Protein AF-X1VDX8-F1 (afdb_monomer)

Mean predicted aligned error: 13.33 Å

Structure (mmCIF, N/CA/C/O backbone):
data_AF-X1VDX8-F1
#
_entry.id   AF-X1VDX8-F1
#
loop_
_atom_site.group_PDB
_atom_site.id
_atom_site.type_symbol
_atom_site.label_atom_id
_atom_site.label_alt_id
_atom_site.label_comp_id
_atom_site.label_asym_id
_atom_site.label_entity_id
_atom_site.label_seq_id
_atom_site.pdbx_PDB_ins_code
_atom_site.Cartn_x
_atom_site.Cartn_y
_atom_site.Cartn_z
_atom_site.occupancy
_atom_site.B_iso_or_equiv
_atom_site.auth_seq_id
_atom_site.auth_comp_id
_atom_site.auth_asym_id
_atom_site.auth_atom_id
_atom_site.pdbx_PDB_model_num
ATOM 1 N N . ASP A 1 1 ? -21.804 41.338 -2.917 1.00 71.56 1 ASP A N 1
ATOM 2 C CA . ASP A 1 1 ? -20.500 40.755 -2.528 1.00 71.56 1 ASP A CA 1
ATOM 3 C C . ASP A 1 1 ? -20.526 39.270 -2.192 1.00 71.56 1 ASP A C 1
ATOM 5 O O . ASP A 1 1 ? -19.764 38.542 -2.812 1.00 71.56 1 ASP A O 1
ATOM 9 N N . ALA A 1 2 ? -21.419 38.768 -1.329 1.00 80.25 2 ALA A N 1
ATOM 10 C CA . ALA A 1 2 ? -21.446 37.338 -0.962 1.00 80.25 2 ALA A CA 1
ATOM 11 C C . ALA A 1 2 ? -21.556 36.356 -2.154 1.00 80.25 2 ALA A C 1
ATOM 13 O O . ALA A 1 2 ? -20.896 35.322 -2.164 1.00 80.25 2 ALA A O 1
ATOM 14 N N . VAL A 1 3 ? -22.335 36.695 -3.189 1.00 84.38 3 VAL A N 1
ATOM 15 C CA . VAL A 1 3 ? -22.475 35.863 -4.403 1.00 84.38 3 VAL A CA 1
ATOM 16 C C . VAL A 1 3 ? -21.176 35.812 -5.215 1.00 84.38 3 VAL A C 1
ATOM 18 O O . VAL A 1 3 ? -20.787 34.750 -5.686 1.00 84.38 3 VAL A O 1
ATOM 21 N N . ALA A 1 4 ? -20.473 36.941 -5.344 1.00 84.94 4 ALA A N 1
ATOM 22 C CA . ALA A 1 4 ? -19.205 37.001 -6.068 1.00 84.94 4 ALA A CA 1
ATOM 23 C C . ALA A 1 4 ? -18.102 36.221 -5.336 1.00 84.94 4 ALA A C 1
ATOM 25 O O . ALA A 1 4 ? -17.341 35.499 -5.974 1.00 84.94 4 ALA A O 1
ATOM 26 N N . VAL A 1 5 ? -18.065 36.306 -4.000 1.00 85.06 5 VAL A N 1
ATOM 27 C CA . VAL A 1 5 ? -17.141 35.524 -3.165 1.00 85.06 5 VAL A CA 1
ATOM 28 C C . VAL A 1 5 ? -17.440 34.031 -3.275 1.00 85.06 5 VAL A C 1
ATOM 30 O O . VAL A 1 5 ? -16.523 33.259 -3.523 1.00 85.06 5 VAL A O 1
ATOM 33 N N . ASN A 1 6 ? -18.708 33.620 -3.177 1.00 88.19 6 ASN A N 1
ATOM 34 C CA . ASN A 1 6 ? -19.084 32.212 -3.321 1.00 88.19 6 ASN A CA 1
ATOM 35 C C . ASN A 1 6 ? -18.695 31.655 -4.701 1.00 88.19 6 ASN A C 1
ATOM 37 O O . ASN A 1 6 ? -18.071 30.601 -4.800 1.00 88.19 6 ASN A O 1
ATOM 41 N N . ASN A 1 7 ? -18.977 32.405 -5.770 1.00 87.56 7 ASN A N 1
ATOM 42 C CA . ASN A 1 7 ? -18.606 32.008 -7.127 1.00 87.56 7 ASN A CA 1
ATOM 43 C C . ASN A 1 7 ? -17.084 31.910 -7.302 1.00 87.56 7 ASN A C 1
ATOM 45 O O . ASN A 1 7 ? -16.607 30.984 -7.953 1.00 87.56 7 ASN A O 1
ATOM 49 N N . ALA A 1 8 ? -16.317 32.824 -6.701 1.00 84.88 8 ALA A N 1
ATOM 50 C CA . ALA A 1 8 ? -14.859 32.764 -6.713 1.00 84.88 8 ALA A CA 1
ATOM 51 C C . ALA A 1 8 ? -14.329 31.552 -5.928 1.00 84.88 8 ALA A C 1
ATOM 53 O O . ALA A 1 8 ? -13.438 30.853 -6.408 1.00 84.88 8 ALA A O 1
ATOM 54 N N . THR A 1 9 ? -14.897 31.251 -4.757 1.00 84.94 9 THR A N 1
ATOM 55 C CA . THR A 1 9 ? -14.530 30.073 -3.957 1.00 84.94 9 THR A CA 1
ATOM 56 C C . THR A 1 9 ? -14.835 28.774 -4.693 1.00 84.94 9 THR A C 1
ATOM 58 O O . THR A 1 9 ? -13.998 27.872 -4.676 1.00 84.94 9 THR A O 1
ATOM 61 N N . LEU A 1 10 ? -15.982 28.690 -5.373 1.00 87.62 10 LEU A N 1
ATOM 62 C CA . LEU A 1 10 ? -16.354 27.540 -6.193 1.00 87.62 10 LEU A CA 1
ATOM 63 C C . LEU A 1 10 ? -15.424 27.388 -7.404 1.00 87.62 10 LEU A C 1
ATOM 65 O O . LEU A 1 10 ? -14.928 26.296 -7.656 1.00 87.62 10 LEU A O 1
ATOM 69 N N . ALA A 1 11 ? -15.129 28.476 -8.121 1.00 87.25 11 ALA A N 1
ATOM 70 C CA . ALA A 1 11 ? -14.203 28.447 -9.254 1.00 87.25 11 ALA A CA 1
ATOM 71 C C . ALA A 1 11 ? -12.787 28.007 -8.835 1.00 87.25 11 ALA A C 1
ATOM 73 O O . ALA A 1 11 ? -12.134 27.241 -9.543 1.00 87.25 11 ALA A O 1
ATOM 74 N N . ASN A 1 12 ? -12.334 28.424 -7.648 1.00 88.25 12 ASN A N 1
ATOM 75 C CA . ASN A 1 12 ? -11.037 28.030 -7.100 1.00 88.25 12 ASN A CA 1
ATOM 76 C C . ASN A 1 12 ? -10.948 26.540 -6.729 1.00 88.25 12 ASN A C 1
ATOM 78 O O . ASN A 1 12 ? -9.832 26.032 -6.621 1.00 88.25 12 ASN A O 1
ATOM 82 N N . GLN A 1 13 ? -12.071 25.818 -6.602 1.00 88.88 13 GLN A N 1
ATOM 83 C CA . GLN A 1 13 ? -12.065 24.366 -6.364 1.00 88.88 13 GLN A CA 1
ATOM 84 C C . GLN A 1 13 ? -11.495 23.561 -7.541 1.00 88.88 13 GLN A C 1
ATOM 86 O O . GLN A 1 13 ? -11.150 22.399 -7.367 1.00 88.88 13 GLN A O 1
ATOM 91 N N . ILE A 1 14 ? -11.351 24.161 -8.728 1.00 87.25 14 ILE A N 1
ATOM 92 C CA . ILE A 1 14 ? -10.679 23.528 -9.876 1.00 87.25 14 ILE A CA 1
ATOM 93 C C . ILE A 1 14 ? -9.162 23.439 -9.643 1.00 87.25 14 ILE A C 1
ATOM 95 O O . ILE A 1 14 ? -8.494 22.566 -10.193 1.00 87.25 14 ILE A O 1
ATOM 99 N N . ASN A 1 15 ? -8.589 24.337 -8.833 1.00 86.50 15 ASN A N 1
ATOM 100 C CA . ASN A 1 15 ? -7.156 24.353 -8.571 1.00 86.50 15 ASN A CA 1
ATOM 101 C C . ASN A 1 15 ? -6.791 23.301 -7.505 1.00 86.50 15 ASN A C 1
ATOM 103 O O . ASN A 1 15 ? -7.199 23.457 -6.352 1.00 86.50 15 ASN A O 1
ATOM 107 N N . PRO A 1 16 ? -5.939 22.304 -7.817 1.00 82.75 16 PRO A N 1
ATOM 108 C CA . PRO A 1 16 ? -5.571 21.244 -6.874 1.00 82.75 16 PRO A CA 1
ATOM 109 C C . PRO A 1 16 ? -4.934 21.726 -5.564 1.00 82.75 16 PRO A C 1
ATOM 111 O O . PRO A 1 16 ? -4.967 21.009 -4.569 1.00 82.75 16 PRO A O 1
ATOM 114 N N . ASN A 1 17 ? -4.333 22.920 -5.538 1.00 83.62 17 ASN A N 1
ATOM 115 C CA . ASN A 1 17 ? -3.747 23.470 -4.313 1.00 83.62 17 ASN A CA 1
ATOM 116 C C . ASN A 1 17 ? -4.803 24.098 -3.382 1.00 83.62 17 ASN A C 1
ATOM 118 O O . ASN A 1 17 ? -4.590 24.142 -2.171 1.00 83.62 17 ASN A O 1
ATOM 122 N N . PHE A 1 18 ? -5.935 24.559 -3.925 1.00 84.75 18 PHE A N 1
ATOM 123 C CA . PHE A 1 18 ? -6.996 25.246 -3.173 1.00 84.75 18 PHE A CA 1
ATOM 124 C C . PHE A 1 18 ? -8.265 24.409 -2.989 1.00 84.75 18 PHE A C 1
ATOM 126 O O . PHE A 1 18 ? -9.079 24.739 -2.130 1.00 84.75 18 PHE A O 1
ATOM 133 N N . ALA A 1 19 ? -8.428 23.339 -3.766 1.00 87.00 19 ALA A N 1
ATOM 134 C CA . ALA A 1 19 ? -9.550 22.423 -3.649 1.00 87.00 19 ALA A CA 1
ATOM 135 C C . ALA A 1 19 ? -9.602 21.758 -2.266 1.00 87.00 19 ALA A C 1
ATOM 137 O O . ALA A 1 19 ? -8.561 21.452 -1.673 1.00 87.00 19 ALA A O 1
ATOM 138 N N . GLY A 1 20 ? -10.815 21.508 -1.781 1.00 87.50 20 GLY A N 1
ATOM 139 C CA . GLY A 1 20 ? -11.079 20.770 -0.548 1.00 87.50 20 GLY A CA 1
ATOM 140 C C . GLY A 1 20 ? -12.302 19.865 -0.670 1.00 87.50 20 GLY A C 1
ATOM 141 O O . GLY A 1 20 ? -13.069 19.953 -1.637 1.00 87.50 20 GLY A O 1
ATOM 142 N N . GLY A 1 21 ? -12.475 18.978 0.310 1.00 87.12 21 GLY A N 1
ATOM 143 C CA . GLY A 1 21 ? -13.589 18.026 0.369 1.00 87.12 21 GLY A CA 1
ATOM 144 C C . GLY A 1 21 ? -13.808 17.256 -0.942 1.00 87.12 21 GLY A C 1
ATOM 145 O O . GLY A 1 21 ? -12.851 16.820 -1.580 1.00 87.12 21 GLY A O 1
ATOM 146 N N . ILE A 1 22 ? -15.070 17.154 -1.379 1.00 87.12 22 ILE A N 1
ATOM 147 C CA . ILE A 1 22 ? -15.467 16.361 -2.559 1.00 87.12 22 ILE A CA 1
ATOM 148 C C . ILE A 1 22 ? -14.776 16.790 -3.863 1.00 87.12 22 ILE A C 1
ATOM 150 O O . ILE A 1 22 ? -14.581 15.969 -4.756 1.00 87.12 22 ILE A O 1
ATOM 154 N N . PHE A 1 23 ? -14.401 18.067 -3.994 1.00 89.56 23 PHE A N 1
ATOM 155 C CA . PHE A 1 23 ? -13.719 18.562 -5.191 1.00 89.56 23 PHE A CA 1
ATOM 156 C C . PHE A 1 23 ? -12.268 18.091 -5.229 1.00 89.56 23 PHE A C 1
ATOM 158 O O . PHE A 1 23 ? -11.779 17.697 -6.286 1.00 89.56 23 PHE A O 1
ATOM 165 N N . LEU A 1 24 ? -11.590 18.088 -4.076 1.00 88.56 24 LEU A N 1
ATOM 166 C CA . LEU A 1 24 ? -10.253 17.515 -3.964 1.00 88.56 24 LEU A CA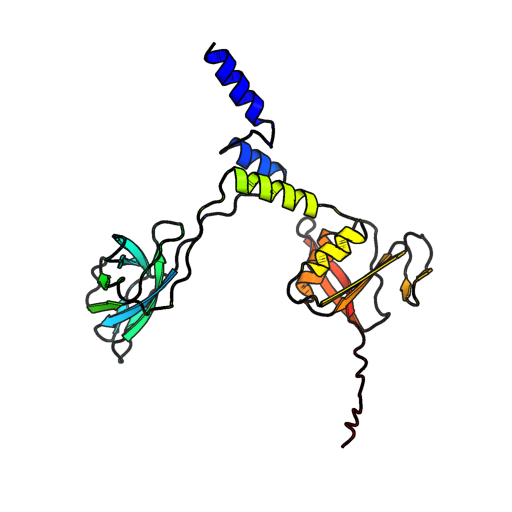 1
ATOM 167 C C . LEU A 1 24 ? -10.285 16.006 -4.228 1.00 88.56 24 LEU A C 1
ATOM 169 O O . LEU A 1 24 ? -9.422 15.505 -4.941 1.00 88.56 24 LEU A O 1
ATOM 173 N N . ASP A 1 25 ? -11.306 15.309 -3.734 1.00 87.94 25 ASP A N 1
ATOM 174 C CA . ASP A 1 25 ? -11.470 13.866 -3.946 1.00 87.94 25 ASP A CA 1
ATOM 175 C C . ASP A 1 25 ? -11.683 13.538 -5.428 1.00 87.94 25 ASP A C 1
ATOM 177 O O . ASP A 1 25 ? -11.050 12.631 -5.963 1.00 87.94 25 ASP A O 1
ATOM 181 N N . ALA A 1 26 ? -12.480 14.345 -6.135 1.00 87.62 26 ALA A N 1
ATOM 182 C CA . ALA A 1 26 ? -12.621 14.236 -7.584 1.00 87.62 26 ALA A CA 1
ATOM 183 C C . ALA A 1 26 ? -11.292 14.493 -8.323 1.00 87.62 26 ALA A C 1
ATOM 185 O O . ALA A 1 26 ? -10.973 13.794 -9.282 1.00 87.62 26 ALA A O 1
ATOM 186 N N . ILE A 1 27 ? -10.487 15.464 -7.875 1.00 88.44 27 ILE A N 1
ATOM 1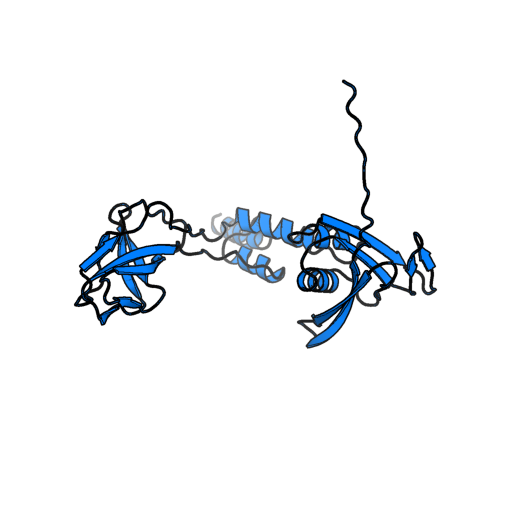87 C CA . ILE A 1 27 ? -9.159 15.740 -8.451 1.00 88.44 27 ILE A CA 1
ATOM 188 C C . ILE A 1 27 ? -8.178 14.585 -8.201 1.00 88.44 27 ILE A C 1
ATOM 190 O O . ILE A 1 27 ? -7.363 14.292 -9.077 1.00 88.44 27 ILE A O 1
ATOM 194 N N . LEU A 1 28 ? -8.232 13.937 -7.034 1.00 85.50 28 LEU A N 1
ATOM 195 C CA . LEU A 1 28 ? -7.441 12.737 -6.739 1.00 85.50 28 LEU A CA 1
ATOM 196 C C . LEU A 1 28 ? -7.830 11.595 -7.684 1.00 85.50 28 LEU A C 1
ATOM 198 O O . LEU A 1 28 ? -6.952 11.018 -8.333 1.00 85.50 28 LEU A O 1
ATOM 202 N N . ALA A 1 29 ? -9.135 11.366 -7.861 1.00 85.56 29 ALA A N 1
ATOM 203 C CA . ALA A 1 29 ? -9.655 10.332 -8.750 1.00 85.56 29 ALA A CA 1
ATOM 204 C C . ALA A 1 29 ? -9.198 10.527 -10.208 1.00 85.56 29 ALA A C 1
ATOM 206 O O . ALA A 1 29 ? -8.857 9.556 -10.881 1.00 85.56 29 ALA A O 1
ATO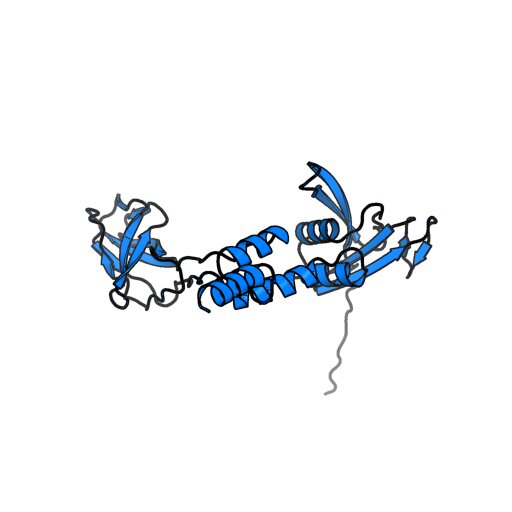M 207 N N . LEU A 1 30 ? -9.082 11.776 -10.688 1.00 83.38 30 LEU A N 1
ATOM 208 C CA . LEU A 1 30 ? -8.507 12.073 -12.012 1.00 83.38 30 LEU A CA 1
ATOM 209 C C . LEU A 1 30 ? -7.047 11.615 -12.156 1.00 83.38 30 LEU A C 1
ATOM 211 O O . LEU A 1 30 ? -6.601 11.332 -13.265 1.00 83.38 30 LEU A O 1
ATOM 215 N N . THR A 1 31 ? -6.296 11.559 -11.055 1.00 78.38 31 THR A N 1
ATOM 216 C CA . THR A 1 31 ? -4.905 11.075 -11.017 1.00 78.38 31 THR A CA 1
ATOM 217 C C . THR A 1 31 ? -4.781 9.592 -10.651 1.00 78.38 31 THR A C 1
ATOM 219 O O . THR A 1 31 ? -3.666 9.109 -10.447 1.00 78.38 31 THR A O 1
ATOM 222 N N . GLY A 1 32 ? -5.906 8.870 -10.574 1.00 77.31 32 GLY A N 1
ATOM 223 C CA . GLY A 1 32 ? -5.954 7.456 -10.194 1.00 77.31 32 GLY A CA 1
ATOM 224 C C . GLY A 1 32 ? -5.624 7.203 -8.722 1.00 77.31 32 GLY A C 1
ATOM 225 O O . GLY A 1 32 ? -5.216 6.100 -8.373 1.00 77.31 32 GLY A O 1
ATOM 226 N N . THR A 1 33 ? -5.744 8.221 -7.868 1.00 81.88 33 THR A N 1
ATOM 227 C CA . THR A 1 33 ? -5.524 8.109 -6.424 1.00 81.88 33 THR A CA 1
ATOM 228 C C . THR A 1 33 ? -6.811 8.394 -5.668 1.00 81.88 33 THR A C 1
ATOM 230 O O . THR A 1 33 ? -7.683 9.120 -6.135 1.00 81.88 33 THR A O 1
ATOM 233 N N . GLU A 1 34 ? -6.928 7.830 -4.474 1.00 86.19 34 GLU A N 1
ATOM 234 C CA . GLU A 1 34 ? -8.039 8.076 -3.558 1.00 86.19 34 GLU A CA 1
ATOM 235 C C . GLU A 1 34 ? -7.473 8.347 -2.164 1.00 86.19 34 GLU A C 1
ATOM 237 O O . GLU A 1 34 ? -6.295 8.082 -1.894 1.00 86.19 34 GLU A O 1
ATOM 242 N N . ARG A 1 35 ? -8.292 8.899 -1.264 1.00 84.81 35 ARG A N 1
ATOM 243 C CA . ARG A 1 35 ? -7.862 9.072 0.126 1.00 84.81 35 ARG A CA 1
ATOM 244 C C . ARG A 1 35 ? -7.652 7.724 0.778 1.00 84.81 35 ARG A C 1
ATOM 246 O O . ARG A 1 35 ? -8.471 6.822 0.625 1.00 84.81 35 ARG A O 1
ATOM 253 N N . THR A 1 36 ? -6.617 7.629 1.602 1.00 82.00 36 THR A N 1
ATOM 254 C CA . THR A 1 36 ? -6.503 6.491 2.511 1.00 82.00 36 THR A CA 1
ATOM 255 C C . THR A 1 36 ? -7.694 6.518 3.477 1.00 82.00 36 THR A C 1
ATOM 257 O O . THR A 1 36 ? -7.869 7.523 4.185 1.00 82.00 36 THR A O 1
ATOM 260 N N . PRO A 1 37 ? -8.531 5.463 3.487 1.00 82.50 37 PRO A N 1
ATOM 261 C CA . PRO A 1 37 ? -9.698 5.407 4.351 1.00 82.50 37 PRO A CA 1
ATOM 262 C C . PRO A 1 37 ? -9.271 5.292 5.813 1.00 82.50 37 PRO A C 1
ATOM 264 O O . PRO A 1 37 ? -8.153 4.872 6.125 1.00 82.50 37 PRO A O 1
ATOM 267 N N . ALA A 1 38 ? -10.174 5.658 6.719 1.00 86.88 38 ALA A N 1
ATOM 268 C CA . ALA A 1 38 ? -9.959 5.388 8.127 1.00 86.88 38 ALA A CA 1
ATOM 269 C C . ALA A 1 38 ? -9.890 3.874 8.380 1.00 86.88 38 ALA A C 1
ATOM 271 O O . ALA A 1 38 ? -10.610 3.091 7.758 1.00 86.88 38 ALA A O 1
ATOM 272 N N . THR A 1 39 ? -9.034 3.475 9.313 1.00 87.44 39 THR A N 1
ATOM 273 C CA . THR A 1 39 ? -8.950 2.099 9.805 1.00 87.44 39 THR A CA 1
ATOM 274 C C . THR A 1 39 ? -9.449 2.055 11.244 1.00 87.44 39 THR A C 1
ATOM 276 O O . THR A 1 39 ? -9.382 3.048 11.973 1.00 87.44 39 THR A O 1
ATOM 279 N N . PHE A 1 40 ? -10.000 0.916 11.645 1.00 88.62 40 PHE A N 1
ATOM 280 C CA . PHE A 1 40 ? -10.542 0.722 12.987 1.00 88.62 40 PHE A CA 1
ATOM 281 C C . PHE A 1 40 ? -9.456 0.186 13.916 1.00 88.62 40 PHE A C 1
ATOM 283 O O . PHE A 1 40 ? -8.638 -0.632 13.494 1.00 88.62 40 PHE A O 1
ATOM 290 N N . THR A 1 41 ? -9.468 0.608 15.182 1.00 89.94 41 THR A N 1
ATOM 291 C CA . THR A 1 41 ? -8.637 -0.033 16.208 1.00 89.94 41 THR A CA 1
ATOM 292 C C . THR A 1 41 ? -9.074 -1.483 16.389 1.00 89.94 41 THR A C 1
ATOM 294 O O . THR A 1 41 ? -10.267 -1.752 16.527 1.00 89.94 41 THR A O 1
ATOM 297 N N . THR A 1 42 ? -8.115 -2.402 16.476 1.00 90.19 42 THR A N 1
ATOM 298 C CA . THR A 1 42 ? -8.351 -3.778 16.923 1.00 90.19 42 THR A CA 1
ATOM 299 C C . THR A 1 42 ? -7.677 -4.030 18.268 1.00 90.19 42 THR A C 1
ATOM 301 O O . THR A 1 42 ? -6.595 -3.512 18.542 1.00 90.19 42 THR A O 1
ATOM 304 N N . VAL A 1 43 ? -8.316 -4.817 19.127 1.00 90.62 43 VAL A N 1
ATOM 305 C CA . VAL A 1 43 ? -7.806 -5.211 20.441 1.00 90.62 43 VAL A CA 1
ATOM 306 C C . VAL A 1 43 ? -8.126 -6.676 20.698 1.00 90.62 43 VAL A C 1
ATOM 308 O O . VAL A 1 43 ? -9.252 -7.114 20.476 1.00 90.62 43 VAL A O 1
ATOM 311 N N . THR A 1 44 ? -7.158 -7.437 21.188 1.00 90.56 44 THR A N 1
ATOM 312 C CA . THR A 1 44 ? -7.404 -8.816 21.615 1.00 90.56 44 THR A CA 1
ATOM 313 C C . THR A 1 44 ? -7.893 -8.813 23.064 1.00 90.56 44 THR A C 1
ATOM 315 O O . THR A 1 44 ? -7.264 -8.247 23.964 1.00 90.56 44 THR A O 1
ATOM 318 N N . GLY A 1 45 ? -9.059 -9.415 23.282 1.00 89.38 45 GLY A N 1
ATOM 319 C CA . GLY A 1 45 ? -9.683 -9.581 24.586 1.00 89.38 45 GLY A CA 1
ATOM 320 C C . GLY A 1 45 ? -9.764 -11.053 24.973 1.00 89.38 45 GLY A C 1
ATOM 321 O O . GLY A 1 45 ? -10.196 -11.893 24.188 1.00 89.38 45 GLY A O 1
ATOM 322 N N . THR A 1 46 ? -9.398 -11.355 26.211 1.00 91.19 46 THR A N 1
ATOM 323 C CA . THR A 1 46 ? -9.557 -12.664 26.833 1.00 91.19 46 THR A CA 1
ATOM 324 C C . THR A 1 46 ? -10.950 -12.762 27.452 1.00 91.19 46 THR A C 1
ATOM 326 O O . THR A 1 46 ? -11.284 -12.035 28.391 1.00 91.19 46 THR A O 1
ATOM 329 N N . LEU A 1 47 ? -11.779 -13.663 26.932 1.00 90.88 47 LEU A N 1
ATOM 330 C CA . LEU A 1 47 ? -13.119 -13.954 27.434 1.00 90.88 47 LEU A CA 1
ATOM 331 C C . LEU A 1 47 ? -13.055 -15.106 28.425 1.00 90.88 47 LEU A C 1
ATOM 333 O O . LEU A 1 47 ? -12.350 -16.086 28.185 1.00 90.88 47 LEU A O 1
ATOM 337 N N . THR A 1 48 ? -13.865 -15.038 29.480 1.00 91.31 48 THR A N 1
ATOM 338 C CA . THR A 1 48 ? -14.109 -16.181 30.364 1.00 91.31 48 THR A CA 1
ATOM 339 C C . THR A 1 48 ? -15.593 -16.501 30.482 1.00 91.31 48 THR A C 1
ATOM 341 O O . THR A 1 48 ? -16.450 -15.611 30.421 1.00 91.31 48 THR A O 1
ATOM 344 N N . GLY A 1 49 ? -15.920 -17.783 30.628 1.00 91.50 49 GLY A N 1
ATOM 345 C CA . GLY A 1 49 ? -17.304 -18.220 30.746 1.00 91.50 49 GLY A CA 1
ATOM 346 C C . GLY A 1 49 ? -17.497 -19.730 30.805 1.00 91.50 49 GLY A C 1
ATOM 347 O O . GLY A 1 49 ? -16.570 -20.506 31.031 1.00 91.50 49 GLY A O 1
ATOM 348 N N . VAL A 1 50 ? -18.745 -20.151 30.606 1.00 91.31 50 VAL A N 1
ATOM 349 C CA . VAL A 1 50 ? -19.158 -21.554 30.656 1.00 91.31 50 VAL A CA 1
ATOM 350 C C . VAL A 1 50 ? -18.660 -22.285 29.401 1.00 91.31 50 VAL A C 1
ATOM 352 O O . VAL A 1 50 ? -18.960 -21.842 28.286 1.00 91.31 50 VAL A O 1
ATOM 355 N N . PRO A 1 51 ? -17.956 -23.423 29.544 1.00 91.50 51 PRO A N 1
ATOM 356 C CA . PRO A 1 51 ? -17.545 -24.248 28.415 1.00 91.50 51 PRO A CA 1
ATOM 357 C C . PRO A 1 51 ? -18.693 -24.614 27.472 1.00 91.50 51 PRO A C 1
ATOM 359 O O . PRO A 1 51 ? -19.768 -25.015 27.913 1.00 91.50 51 PRO A O 1
ATOM 362 N N . GLY A 1 52 ? -18.448 -24.510 26.167 1.00 88.38 52 GLY A N 1
ATOM 363 C CA . GLY A 1 52 ? -19.444 -24.769 25.124 1.00 88.38 52 GLY A CA 1
ATOM 364 C C . GLY A 1 52 ? -20.348 -23.577 24.799 1.00 88.38 52 GLY A C 1
ATOM 365 O O . GLY A 1 52 ? -21.181 -23.687 23.902 1.00 88.38 52 GLY A O 1
ATOM 366 N N . THR A 1 53 ? -20.183 -22.435 25.476 1.00 89.75 53 THR A N 1
ATOM 367 C CA . THR A 1 53 ? -20.890 -21.196 25.119 1.00 89.75 53 THR A CA 1
ATOM 368 C C . THR A 1 53 ? -20.372 -20.658 23.792 1.00 89.75 53 THR A C 1
ATOM 370 O O . THR A 1 53 ? -19.164 -20.494 23.620 1.00 89.75 53 THR A O 1
ATOM 373 N N . ILE A 1 54 ? -21.288 -20.349 22.875 1.00 89.88 54 ILE A N 1
ATOM 374 C CA . ILE A 1 54 ? -20.978 -19.728 21.586 1.00 89.88 54 ILE A CA 1
ATOM 375 C C . ILE A 1 54 ? -21.166 -18.218 21.720 1.00 89.88 54 ILE A C 1
ATOM 377 O O . ILE A 1 54 ? -22.271 -17.748 21.988 1.00 89.88 54 ILE A O 1
ATOM 381 N N . VAL A 1 55 ? -20.092 -17.467 21.502 1.00 90.25 55 VAL A N 1
ATOM 382 C CA . VAL A 1 55 ? -20.111 -16.011 21.363 1.00 90.25 55 VAL A CA 1
ATOM 383 C C . VAL A 1 55 ? -20.170 -15.707 19.862 1.00 90.25 55 VAL A C 1
ATOM 385 O O . VAL A 1 55 ? -19.213 -16.015 19.148 1.00 90.25 55 VAL A O 1
ATOM 388 N N . PRO A 1 56 ? -21.296 -15.191 19.336 1.00 90.56 56 PRO A N 1
ATOM 389 C CA . PRO A 1 56 ? -21.425 -14.902 17.912 1.00 90.56 56 PRO A CA 1
ATOM 390 C C . PRO A 1 56 ? -20.526 -13.730 17.497 1.00 90.56 56 PRO A C 1
ATOM 392 O O . PRO A 1 56 ? -20.221 -12.859 18.309 1.00 90.56 56 PRO A O 1
ATOM 395 N N . SER A 1 57 ? -20.157 -13.683 16.214 1.00 91.25 57 SER A N 1
ATOM 396 C CA . SER A 1 57 ? -19.520 -12.500 15.618 1.00 91.25 57 SER A CA 1
ATOM 397 C C . SER A 1 57 ? -20.440 -11.278 15.760 1.00 91.25 57 SER A C 1
ATOM 399 O O . SER A 1 57 ? -21.665 -11.422 15.759 1.00 91.25 57 SER A O 1
ATOM 401 N N . GLY A 1 58 ? -19.855 -10.089 15.918 1.00 89.06 58 GLY A N 1
ATOM 402 C CA . GLY A 1 58 ? -20.583 -8.855 16.226 1.00 89.06 58 GLY A CA 1
ATOM 403 C C . GLY A 1 58 ? -20.979 -8.692 17.700 1.00 89.06 58 GLY A C 1
ATOM 404 O O . GLY A 1 58 ? -21.729 -7.776 18.029 1.00 89.06 58 GLY A O 1
ATOM 405 N N . SER A 1 59 ? -20.506 -9.554 18.606 1.00 92.50 59 SER A N 1
ATOM 406 C CA . SER A 1 59 ? -20.755 -9.390 20.042 1.00 92.50 59 SER A CA 1
ATOM 407 C C . SER A 1 59 ? -19.994 -8.184 20.586 1.00 92.50 59 SER A C 1
ATOM 409 O O . SER A 1 59 ? -18.784 -8.072 20.400 1.00 92.50 59 SER A O 1
ATOM 411 N N . GLN A 1 60 ? -20.707 -7.295 21.273 1.00 92.50 60 GLN A N 1
ATOM 412 C CA . GLN A 1 60 ? -20.207 -5.993 21.700 1.00 92.50 60 GLN A CA 1
ATOM 413 C C . GLN A 1 60 ? -19.713 -5.962 23.149 1.00 92.50 60 GLN A C 1
ATOM 415 O O . GLN A 1 60 ? -20.372 -6.462 24.068 1.00 92.50 60 GLN A O 1
ATOM 420 N N . VAL A 1 61 ? -18.589 -5.280 23.339 1.00 91.19 61 VAL A N 1
ATOM 421 C CA . VAL A 1 61 ? -17.972 -4.931 24.621 1.00 91.19 61 VAL A CA 1
ATOM 422 C C . VAL A 1 61 ? -17.648 -3.441 24.636 1.00 91.19 61 VAL A C 1
ATOM 424 O O . VAL A 1 61 ? -17.491 -2.811 23.590 1.00 91.19 61 VAL A O 1
ATOM 427 N N . ARG A 1 62 ? -17.566 -2.862 25.827 1.00 91.69 62 ARG A N 1
ATOM 428 C CA . ARG A 1 62 ? -17.298 -1.447 26.042 1.00 91.69 62 ARG A CA 1
ATOM 429 C C . ARG A 1 62 ? -16.048 -1.274 26.885 1.00 91.69 62 ARG A C 1
ATOM 431 O O . ARG A 1 62 ? -15.847 -1.956 27.892 1.00 91.69 62 ARG A O 1
ATOM 438 N N . ASP A 1 63 ? -15.222 -0.324 26.477 1.00 89.50 63 ASP A N 1
ATOM 439 C CA . ASP A 1 63 ? -14.106 0.138 27.288 1.00 89.50 63 ASP A CA 1
ATOM 440 C C . ASP A 1 63 ? -14.611 1.133 28.344 1.00 89.50 63 ASP A C 1
ATOM 442 O O . ASP A 1 63 ? -15.316 2.102 28.063 1.00 89.50 63 ASP A O 1
ATOM 446 N N . THR A 1 64 ? -14.257 0.876 29.596 1.00 85.94 64 THR A N 1
ATOM 447 C CA . THR A 1 64 ? -14.672 1.667 30.757 1.00 85.94 64 THR A CA 1
ATOM 448 C C . THR A 1 64 ? -14.061 3.068 30.789 1.00 85.94 64 THR A C 1
ATOM 450 O O . THR A 1 64 ? -14.673 3.972 31.361 1.00 85.94 64 THR A O 1
ATOM 453 N N . THR A 1 65 ? -12.911 3.286 30.143 1.00 84.50 65 THR A N 1
ATOM 454 C CA . THR A 1 65 ? -12.202 4.577 30.181 1.00 84.50 65 THR A CA 1
ATOM 455 C C . THR A 1 65 ? -12.748 5.568 29.161 1.00 84.50 65 THR A C 1
ATOM 457 O O . THR A 1 65 ? -13.127 6.683 29.515 1.00 84.50 65 THR A O 1
ATOM 460 N N . ASN A 1 66 ? -12.792 5.174 27.888 1.00 81.94 66 ASN A N 1
ATOM 461 C CA . ASN A 1 66 ? -13.209 6.039 26.779 1.00 81.94 66 ASN A CA 1
ATOM 462 C C . ASN A 1 66 ? -14.687 5.841 26.381 1.00 81.94 66 ASN A C 1
ATOM 464 O O . ASN A 1 66 ? -15.184 6.595 25.549 1.00 81.94 66 ASN A O 1
ATOM 468 N N . GLN A 1 67 ? -15.385 4.859 26.973 1.00 86.25 67 GLN A N 1
ATOM 469 C CA . GLN A 1 67 ? -16.768 4.479 26.652 1.00 86.25 67 GLN A CA 1
ATOM 470 C C . GLN A 1 67 ? -16.979 4.026 25.196 1.00 86.25 67 GLN A C 1
ATOM 472 O O . GLN A 1 67 ? -18.122 3.935 24.744 1.00 86.25 67 GLN A O 1
ATOM 477 N N . ALA A 1 68 ? -15.903 3.715 24.470 1.00 88.44 68 ALA A N 1
ATOM 478 C CA . ALA A 1 68 ? -15.960 3.243 23.097 1.00 88.44 68 ALA A CA 1
ATOM 479 C C . ALA A 1 68 ? -16.448 1.792 23.033 1.00 88.44 68 ALA A C 1
ATOM 481 O O . ALA A 1 68 ? -16.160 0.971 23.912 1.00 88.44 68 ALA A O 1
ATOM 482 N N . LEU A 1 69 ? -17.196 1.493 21.973 1.00 91.81 69 LEU A N 1
ATOM 483 C CA . LEU A 1 69 ? -17.737 0.170 21.694 1.00 91.81 69 LEU A CA 1
ATOM 484 C C . LEU A 1 69 ? -16.806 -0.601 20.764 1.00 91.81 69 LEU A C 1
ATOM 486 O O . LEU A 1 69 ? -16.296 -0.056 19.784 1.00 91.81 69 LEU A O 1
ATOM 490 N N . PHE A 1 70 ? -16.648 -1.885 21.055 1.00 91.50 70 PHE A N 1
ATOM 491 C CA . PHE A 1 70 ? -15.896 -2.829 20.249 1.00 91.50 70 PHE A CA 1
ATOM 492 C C . PHE A 1 70 ? -16.736 -4.074 19.987 1.00 91.50 70 PHE A C 1
ATOM 494 O O . PHE A 1 70 ? -17.471 -4.518 20.864 1.00 91.50 70 PHE A O 1
ATOM 501 N N . GLU A 1 71 ? -16.612 -4.656 18.804 1.00 93.31 71 GLU A N 1
ATOM 502 C CA . GLU A 1 71 ? -17.344 -5.838 18.362 1.00 93.31 71 GLU A CA 1
ATOM 503 C C . GLU A 1 71 ? -16.401 -6.987 17.996 1.00 93.31 71 GLU A C 1
ATOM 505 O O . GLU A 1 71 ? -15.317 -6.777 17.459 1.00 93.31 71 GLU A O 1
ATOM 510 N N . SER A 1 72 ? -16.788 -8.224 18.307 1.00 92.44 72 SER A N 1
ATOM 511 C CA . SER A 1 72 ? -15.970 -9.404 18.016 1.00 92.44 72 SER A CA 1
ATOM 512 C C . SER A 1 72 ? -15.903 -9.679 16.510 1.00 92.44 72 SER A C 1
ATOM 514 O O . SER A 1 72 ? -16.941 -9.890 15.871 1.00 92.44 72 SER A O 1
ATOM 516 N N . VAL A 1 73 ? -14.694 -9.791 15.959 1.00 91.38 73 VAL A N 1
ATOM 517 C CA . VAL A 1 73 ? -14.461 -9.999 14.517 1.00 91.38 73 VAL A CA 1
ATOM 518 C C . VAL A 1 73 ? -14.934 -11.381 14.055 1.00 91.38 73 VAL A C 1
ATOM 520 O O . VAL A 1 73 ? -15.402 -11.550 12.931 1.00 91.38 73 VAL A O 1
ATOM 523 N N . SER A 1 74 ? -14.873 -12.386 14.928 1.00 89.31 74 SER A N 1
ATOM 524 C CA . SER A 1 74 ? -15.258 -13.763 14.611 1.00 89.31 74 SER A CA 1
ATOM 525 C C . SER A 1 74 ? -16.140 -14.378 15.693 1.00 89.31 74 SER A C 1
ATOM 527 O O . SER A 1 74 ? -16.165 -13.921 16.834 1.00 89.31 74 SER A O 1
ATOM 529 N N . ALA A 1 75 ? -16.899 -15.409 15.314 1.00 89.88 75 ALA A N 1
ATOM 530 C CA . ALA A 1 75 ? -17.650 -16.210 16.269 1.00 89.88 75 ALA A CA 1
ATOM 531 C C . ALA A 1 75 ? -16.710 -17.216 16.938 1.00 89.88 75 ALA A C 1
ATOM 533 O O . ALA A 1 75 ? -15.980 -17.932 16.248 1.00 89.88 75 ALA A O 1
ATOM 534 N N . VAL A 1 76 ? -16.763 -17.313 18.263 1.00 91.25 76 VAL A N 1
ATOM 535 C CA . VAL A 1 76 ? -15.910 -18.221 19.036 1.00 91.25 76 VAL A CA 1
ATOM 536 C C . VAL A 1 76 ? -16.722 -19.079 19.994 1.00 91.25 76 VAL A C 1
ATOM 538 O O . VAL A 1 76 ? -17.810 -18.708 20.426 1.00 91.25 76 VAL A O 1
ATOM 541 N N . THR A 1 77 ? -16.196 -20.254 20.334 1.00 90.94 77 THR A N 1
ATOM 542 C CA . THR A 1 77 ? -16.789 -21.132 21.350 1.00 90.94 77 THR A CA 1
ATOM 543 C C . THR A 1 77 ? -15.833 -21.252 22.525 1.00 90.94 77 THR A C 1
ATOM 545 O O . THR A 1 77 ? -14.666 -21.589 22.331 1.00 90.94 77 THR A O 1
ATOM 548 N N . ILE A 1 78 ? -16.321 -21.000 23.739 1.00 90.06 78 ILE A N 1
ATOM 549 C CA . ILE A 1 78 ? -15.505 -21.085 24.954 1.00 90.06 78 ILE A CA 1
ATOM 550 C C . ILE A 1 78 ? -15.090 -22.553 25.171 1.00 90.06 78 ILE A C 1
ATOM 552 O O . ILE A 1 78 ? -15.965 -23.422 25.280 1.00 90.06 78 ILE A O 1
ATOM 556 N N . PRO A 1 79 ? -13.782 -22.868 25.229 1.00 89.81 79 PRO A N 1
ATOM 557 C CA . PRO A 1 79 ? -13.300 -24.235 25.386 1.00 89.81 79 PRO A CA 1
ATOM 558 C C . PRO A 1 79 ? -13.533 -24.748 26.813 1.00 89.81 79 PRO A C 1
ATOM 560 O O . PRO A 1 79 ? -13.915 -24.008 27.718 1.00 89.81 79 PRO A O 1
ATOM 563 N N . THR A 1 80 ? -13.246 -26.027 27.057 1.00 87.56 80 THR A N 1
ATOM 564 C CA . THR A 1 80 ? -13.335 -26.642 28.397 1.00 87.56 80 THR A CA 1
ATOM 565 C C . THR A 1 80 ? -12.468 -25.960 29.453 1.00 87.56 80 THR A C 1
ATOM 567 O O . THR A 1 80 ? -12.794 -26.040 30.633 1.00 87.56 80 THR A O 1
ATOM 570 N N . GLY A 1 81 ? -11.413 -25.249 29.040 1.00 84.88 81 GLY A N 1
ATOM 571 C CA . GLY A 1 81 ? -10.587 -24.414 29.917 1.00 84.88 81 GLY A CA 1
ATOM 572 C C . GLY A 1 81 ? -11.269 -23.134 30.416 1.00 84.88 81 GLY A C 1
ATOM 573 O O . GLY A 1 81 ? -10.697 -22.453 31.257 1.00 84.88 81 GLY A O 1
ATOM 574 N N . GLY A 1 82 ? -12.465 -22.799 29.915 1.00 86.44 82 GLY A N 1
ATOM 575 C CA . GLY A 1 82 ? -13.259 -21.653 30.368 1.00 86.44 82 GLY A CA 1
ATOM 576 C C . GLY A 1 82 ? -12.760 -20.288 29.892 1.00 86.44 82 GLY A C 1
ATOM 577 O O . GLY A 1 82 ? -13.404 -19.294 30.206 1.00 86.44 82 GLY A O 1
ATOM 578 N N . THR A 1 83 ? -11.669 -20.241 29.119 1.00 90.25 83 THR A N 1
ATOM 579 C CA . THR A 1 83 ? -11.016 -19.007 28.659 1.00 90.25 83 THR A CA 1
ATOM 580 C C . THR A 1 83 ? -10.649 -19.095 27.178 1.00 90.25 83 THR A C 1
ATOM 582 O O . THR A 1 83 ? -10.209 -20.151 26.719 1.00 90.25 83 THR A O 1
ATOM 585 N N . ILE A 1 84 ? -10.813 -18.001 26.433 1.00 91.19 84 ILE A N 1
ATOM 586 C CA . ILE A 1 84 ? -10.427 -17.886 25.019 1.00 91.19 84 ILE A CA 1
ATOM 587 C C . ILE A 1 84 ? -10.059 -16.443 24.662 1.00 91.19 84 ILE A C 1
ATOM 589 O O . ILE A 1 84 ? -10.700 -15.518 25.153 1.00 91.19 84 ILE A O 1
ATOM 593 N N . ASP A 1 85 ? -9.066 -16.260 23.794 1.00 90.44 85 ASP A N 1
ATOM 594 C CA . ASP A 1 85 ? -8.707 -14.948 23.247 1.00 90.44 85 ASP A CA 1
ATOM 595 C C . ASP A 1 85 ? -9.464 -14.687 21.941 1.00 90.44 85 ASP A C 1
ATOM 597 O O . ASP A 1 85 ? -9.597 -15.575 21.093 1.00 90.44 85 ASP A O 1
ATOM 601 N N . VAL A 1 86 ? -9.986 -13.470 21.794 1.00 90.06 86 VAL A N 1
ATOM 602 C CA . VAL A 1 86 ? -10.799 -13.037 20.653 1.00 90.06 86 VAL A CA 1
ATOM 603 C C . VAL A 1 86 ? -10.394 -11.634 20.248 1.00 90.06 86 VAL A C 1
ATOM 605 O O . VAL A 1 86 ? -10.237 -10.759 21.098 1.00 90.06 86 VAL A O 1
ATOM 608 N N . ASP A 1 87 ? -10.297 -11.402 18.945 1.00 91.88 87 ASP A N 1
ATOM 609 C CA . ASP A 1 87 ? -10.078 -10.064 18.418 1.00 91.88 87 ASP A CA 1
ATOM 610 C C . ASP A 1 87 ? -11.390 -9.284 18.351 1.00 91.88 87 ASP A C 1
ATOM 612 O O . ASP A 1 87 ? -12.387 -9.720 17.761 1.00 91.88 87 ASP A O 1
ATOM 616 N N . PHE A 1 88 ? -11.363 -8.100 18.948 1.00 90.44 88 PHE A N 1
ATOM 617 C CA . PHE A 1 88 ? -12.420 -7.109 18.903 1.00 90.44 88 PHE A CA 1
ATOM 618 C C . PHE A 1 88 ? -11.984 -5.918 18.052 1.00 90.44 88 PHE A C 1
ATOM 620 O O . PHE A 1 88 ? -10.845 -5.464 18.130 1.00 90.44 88 PHE A O 1
ATOM 627 N N . GLN A 1 89 ? -12.900 -5.385 17.258 1.00 92.00 89 GLN A N 1
ATOM 628 C CA . GLN A 1 89 ? -12.709 -4.208 16.420 1.00 92.00 89 GLN A CA 1
ATOM 629 C C . GLN A 1 89 ? -13.572 -3.063 16.944 1.00 92.00 89 GLN A C 1
ATOM 631 O O . GLN A 1 89 ? -14.709 -3.283 17.343 1.00 92.00 89 GLN A O 1
ATOM 636 N N . ALA A 1 90 ? -13.050 -1.840 16.968 1.00 91.69 90 ALA A N 1
ATOM 637 C CA . ALA A 1 90 ? -13.834 -0.670 17.342 1.00 91.69 90 ALA A CA 1
ATOM 638 C C . ALA A 1 90 ? -14.987 -0.440 16.353 1.00 91.69 90 ALA A C 1
ATOM 640 O O . ALA A 1 90 ? -14.797 -0.575 15.147 1.00 91.69 90 ALA A O 1
ATOM 641 N N . VAL A 1 91 ? -16.155 -0.039 16.859 1.00 90.00 91 VAL A N 1
ATOM 642 C CA . VAL A 1 91 ? -17.310 0.329 16.018 1.00 90.00 91 VAL A CA 1
ATOM 643 C C . VAL A 1 91 ? -17.059 1.656 15.297 1.00 90.00 91 VAL A C 1
ATOM 645 O O . VAL A 1 91 ? -17.406 1.811 14.127 1.00 90.00 91 VAL A O 1
ATOM 648 N N . ASP A 1 92 ? -16.427 2.608 15.986 1.00 87.44 92 ASP A N 1
ATOM 649 C CA . ASP A 1 92 ? -16.061 3.900 15.414 1.00 87.44 92 ASP A CA 1
ATOM 650 C C . ASP A 1 92 ? -14.638 3.854 14.823 1.00 87.44 92 ASP A C 1
ATOM 652 O O . ASP A 1 92 ? -13.720 3.306 15.444 1.00 87.44 92 ASP A O 1
ATOM 656 N N . PRO A 1 93 ? -14.413 4.433 13.628 1.00 85.50 93 PRO A N 1
ATOM 657 C CA . PRO A 1 93 ? -13.104 4.425 12.989 1.00 85.50 93 PRO A CA 1
ATOM 658 C C . PRO A 1 93 ? -12.131 5.417 13.640 1.00 85.50 93 PRO A C 1
ATOM 660 O O . PRO A 1 93 ? -12.522 6.483 14.118 1.00 85.50 93 PRO A O 1
ATOM 663 N N . GLY A 1 94 ? -10.833 5.112 13.564 1.00 85.50 94 GLY A N 1
ATOM 664 C CA . GLY A 1 94 ? -9.759 5.977 14.050 1.00 85.50 94 GLY A CA 1
ATOM 665 C C . GLY A 1 94 ? -8.927 5.384 15.192 1.00 85.50 94 GLY A C 1
ATOM 666 O O . GLY A 1 94 ? -9.133 4.240 15.597 1.00 85.50 94 GLY A O 1
ATOM 667 N N . PRO A 1 95 ? -7.958 6.161 15.710 1.00 85.94 95 PRO A N 1
ATOM 668 C CA . PRO A 1 95 ? -7.058 5.744 16.779 1.00 85.94 95 PRO A CA 1
ATOM 669 C C . PRO A 1 95 ? -7.771 5.808 18.132 1.00 85.94 95 PRO A C 1
ATOM 671 O O . PRO A 1 95 ? -7.595 6.748 18.909 1.00 85.94 95 PRO A O 1
ATOM 674 N N . ILE A 1 96 ? -8.595 4.807 18.423 1.00 86.00 96 ILE A N 1
ATOM 675 C CA . ILE A 1 96 ? -9.218 4.651 19.739 1.00 86.00 96 ILE A CA 1
ATOM 676 C C . ILE A 1 96 ? -8.253 3.856 20.608 1.00 86.00 96 ILE A C 1
ATOM 678 O O . ILE A 1 96 ? -8.047 2.669 20.377 1.00 86.00 96 ILE A O 1
ATOM 682 N N . ALA A 1 97 ? -7.617 4.515 21.574 1.00 83.56 97 ALA A N 1
ATOM 683 C CA . ALA A 1 97 ? -6.699 3.853 22.490 1.00 83.56 97 ALA A CA 1
ATOM 684 C C . ALA A 1 97 ? -7.472 3.091 23.570 1.00 83.56 97 ALA A C 1
ATOM 686 O O . ALA A 1 97 ? -8.281 3.685 24.283 1.00 83.56 97 ALA A O 1
ATOM 687 N N . VAL A 1 98 ? -7.178 1.796 23.697 1.00 84.19 98 VAL A N 1
ATOM 688 C CA . VAL A 1 98 ? -7.683 0.934 24.775 1.00 84.19 98 VAL A CA 1
ATOM 689 C C . VAL A 1 98 ? -6.549 0.689 25.753 1.00 84.19 98 VAL A C 1
ATOM 691 O O . VAL A 1 98 ? -5.518 0.129 25.382 1.00 84.19 98 VAL A O 1
ATOM 694 N N . THR A 1 99 ? -6.722 1.134 26.991 1.00 85.38 99 THR A N 1
ATOM 695 C CA . THR A 1 99 ? -5.748 0.907 28.061 1.00 85.38 99 THR A CA 1
ATOM 696 C C . THR A 1 99 ? -5.821 -0.529 28.589 1.00 85.38 99 THR A C 1
ATOM 698 O O . THR A 1 99 ? -6.860 -1.176 28.468 1.00 85.38 99 THR A O 1
ATOM 701 N N . PRO A 1 100 ? -4.742 -1.061 29.187 1.00 85.56 100 PRO A N 1
ATOM 702 C CA . PRO A 1 100 ? -4.748 -2.389 29.792 1.00 85.56 100 PRO A CA 1
ATOM 703 C C . PRO A 1 100 ? -5.890 -2.560 30.796 1.00 85.56 100 PRO A C 1
ATOM 705 O O . PRO A 1 100 ? -6.075 -1.726 31.681 1.00 85.56 100 PRO A O 1
ATOM 708 N N . SER A 1 101 ? -6.601 -3.678 30.700 1.00 86.50 101 SER A N 1
ATOM 709 C CA . SER A 1 101 ? -7.674 -4.062 31.618 1.00 86.50 101 SER A CA 1
ATOM 710 C C . SER A 1 101 ? -8.859 -3.101 31.744 1.00 86.50 101 SER A C 1
ATOM 712 O O . SER A 1 101 ? -9.503 -3.036 32.793 1.00 86.50 101 SER A O 1
ATOM 714 N N . THR A 1 102 ? -9.170 -2.357 30.684 1.00 85.38 102 THR A N 1
ATOM 715 C CA . THR A 1 102 ? -10.314 -1.433 30.676 1.00 85.38 102 THR A CA 1
ATOM 716 C C . THR A 1 102 ? -11.466 -1.896 29.791 1.00 85.38 102 THR A C 1
ATOM 718 O O . THR A 1 102 ? -12.600 -1.463 30.009 1.00 85.38 102 THR A O 1
ATOM 721 N N . LEU A 1 103 ? -11.224 -2.858 28.894 1.00 85.62 103 LEU A N 1
ATOM 722 C CA . LEU A 1 103 ? -12.239 -3.560 28.109 1.00 85.62 103 LEU A CA 1
ATOM 723 C C . LEU A 1 103 ? -12.914 -4.647 28.959 1.00 85.62 103 LEU A C 1
ATOM 725 O O . LEU A 1 103 ? -12.613 -5.830 28.814 1.00 85.62 103 LEU A O 1
ATOM 729 N N . THR A 1 104 ? -13.772 -4.238 29.894 1.00 88.19 104 THR A N 1
ATOM 730 C CA . THR A 1 104 ? -14.360 -5.138 30.907 1.00 88.19 104 THR A CA 1
ATOM 731 C C . THR A 1 104 ? -15.882 -5.190 30.899 1.00 88.19 104 THR A C 1
ATOM 733 O O . THR A 1 104 ? -16.465 -6.097 31.493 1.00 88.19 104 THR A O 1
ATOM 736 N N . ASP A 1 105 ? -16.539 -4.251 30.220 1.00 88.12 105 ASP A N 1
ATOM 737 C CA . ASP A 1 105 ? -17.991 -4.129 30.244 1.00 88.12 105 ASP A CA 1
ATOM 738 C C . ASP A 1 105 ? -18.621 -4.847 29.044 1.00 88.12 105 ASP A C 1
ATOM 740 O O . ASP A 1 105 ? -18.369 -4.507 27.889 1.00 88.12 105 ASP A O 1
ATOM 744 N N . ILE A 1 106 ? -19.429 -5.874 29.306 1.00 90.12 106 ILE A N 1
ATOM 745 C CA . ILE A 1 106 ? -20.071 -6.681 28.264 1.00 90.12 106 ILE A CA 1
ATOM 746 C C . ILE A 1 106 ? -21.420 -6.045 27.923 1.00 90.12 106 ILE A C 1
ATOM 748 O O . ILE A 1 106 ? -22.322 -5.994 28.755 1.00 90.12 106 ILE A O 1
ATOM 752 N N . VAL A 1 107 ? -21.576 -5.595 26.677 1.00 89.69 107 VAL A N 1
ATOM 753 C CA . VAL A 1 107 ? -22.813 -4.955 26.199 1.00 89.69 107 VAL A CA 1
ATOM 754 C C . VAL A 1 107 ? -23.785 -5.988 25.622 1.00 89.69 107 VAL A C 1
ATOM 756 O O . VAL A 1 107 ? -25.001 -5.843 25.736 1.00 89.69 107 VAL A O 1
ATOM 759 N N . SER A 1 108 ? -23.266 -7.051 25.002 1.00 87.31 108 SER A N 1
ATOM 760 C CA . SER A 1 108 ? -24.085 -8.113 24.408 1.00 87.31 108 SER A CA 1
ATOM 761 C C . SER A 1 108 ? -24.516 -9.176 25.416 1.00 87.31 108 SER A C 1
ATOM 763 O O . SER A 1 108 ? -23.700 -9.775 26.108 1.00 87.31 108 SER A O 1
ATOM 765 N N . ASN A 1 109 ? -25.812 -9.488 25.435 1.00 82.69 109 ASN A N 1
ATOM 766 C CA . ASN A 1 109 ? -26.376 -10.513 26.313 1.00 82.69 109 ASN A CA 1
ATOM 767 C C . ASN A 1 109 ? -26.147 -11.926 25.748 1.00 82.69 109 ASN A C 1
ATOM 769 O O . ASN A 1 109 ? -27.049 -12.518 25.154 1.00 82.69 109 ASN A O 1
ATOM 773 N N . VAL A 1 110 ? -24.947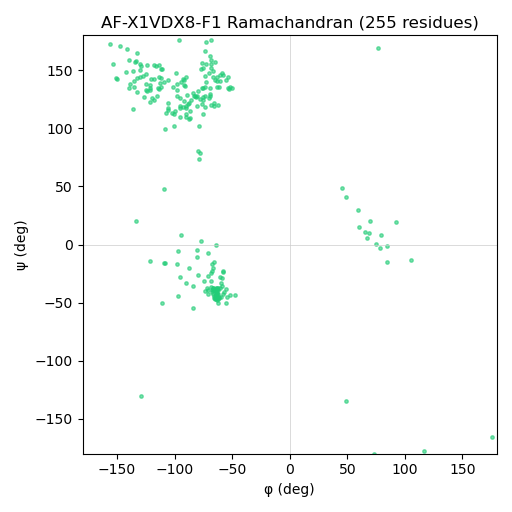 -12.479 25.942 1.00 87.62 110 VAL A N 1
ATOM 774 C CA . VAL A 1 110 ? -24.633 -13.881 25.616 1.00 87.62 110 VAL A CA 1
ATOM 775 C C . VAL A 1 110 ? -24.674 -14.724 26.889 1.00 87.62 110 VAL A C 1
ATOM 777 O O . VAL A 1 110 ? -23.840 -14.580 27.781 1.00 87.62 110 VAL A O 1
ATOM 780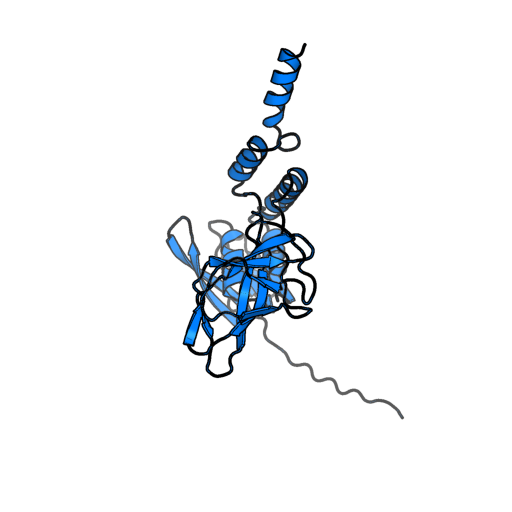 N N . ILE A 1 111 ? -25.650 -15.630 26.981 1.00 87.38 111 ILE A N 1
ATOM 781 C CA . ILE A 1 111 ? -25.801 -16.516 28.144 1.00 87.38 111 ILE A CA 1
ATOM 782 C C . ILE A 1 111 ? -24.606 -17.472 28.207 1.00 87.38 111 ILE A C 1
ATOM 784 O O . ILE A 1 111 ? -24.406 -18.267 27.296 1.00 87.38 111 ILE A O 1
ATOM 788 N N . GLY A 1 112 ? -23.848 -17.411 29.303 1.00 83.88 112 GLY A N 1
ATOM 789 C CA . GLY A 1 112 ? -22.657 -18.234 29.527 1.00 83.88 112 GLY A CA 1
ATOM 790 C C . GLY A 1 112 ? -21.340 -17.473 29.376 1.00 83.88 112 GLY A C 1
ATOM 791 O O . GLY A 1 112 ? -20.321 -17.960 29.856 1.00 83.88 112 GLY A O 1
ATOM 792 N N . TRP A 1 113 ? -21.349 -16.263 28.810 1.00 90.06 113 TRP A N 1
ATOM 793 C CA . TRP A 1 113 ? -20.211 -15.345 28.865 1.00 90.06 113 TRP A CA 1
ATOM 794 C C . TRP A 1 113 ? -20.227 -14.583 30.196 1.00 90.06 113 TRP A C 1
ATOM 796 O O . TRP A 1 113 ? -21.261 -14.045 30.587 1.00 90.06 113 TRP A O 1
ATOM 806 N N . GLN A 1 114 ? -19.107 -14.587 30.924 1.00 89.00 114 GLN A N 1
ATOM 807 C CA . GLN A 1 114 ? -19.016 -14.020 32.272 1.00 89.00 114 GLN A CA 1
ATOM 808 C C . GLN A 1 114 ? -18.152 -12.764 32.337 1.00 89.00 114 GLN A C 1
ATOM 810 O O . GLN A 1 114 ? -18.590 -11.765 32.902 1.00 89.00 114 GLN A O 1
ATOM 815 N N . THR A 1 115 ? -16.933 -12.802 31.793 1.00 89.88 115 THR A N 1
ATOM 816 C CA . THR A 1 115 ? -16.035 -11.640 31.804 1.00 89.88 115 THR A CA 1
ATOM 817 C C . THR A 1 115 ? -15.284 -11.490 30.490 1.00 89.88 115 THR A C 1
ATOM 819 O O . THR A 1 115 ? -15.127 -12.441 29.720 1.00 89.88 115 THR A O 1
ATOM 822 N N . VAL A 1 116 ? -14.811 -10.275 30.245 1.00 89.38 116 VAL A N 1
ATOM 823 C CA . VAL A 1 116 ? -13.861 -9.937 29.189 1.00 89.38 116 VAL A CA 1
ATOM 824 C C . VAL A 1 116 ? -12.773 -9.066 29.800 1.00 89.38 116 VAL A C 1
ATOM 826 O O . VAL A 1 116 ? -13.045 -8.298 30.724 1.00 89.38 116 VAL A O 1
ATOM 829 N N . ASN A 1 117 ? -11.533 -9.241 29.355 1.00 90.62 117 ASN A N 1
ATOM 830 C CA . ASN A 1 117 ? -10.427 -8.390 29.763 1.00 90.62 117 ASN A CA 1
ATOM 831 C C . ASN A 1 117 ? -9.383 -8.292 28.651 1.00 90.62 117 ASN A C 1
ATOM 833 O O . ASN A 1 117 ? -9.088 -9.294 28.009 1.00 90.62 117 ASN A O 1
ATOM 837 N N . ASN A 1 118 ? -8.773 -7.127 28.453 1.00 89.00 118 ASN A N 1
ATOM 838 C CA . ASN A 1 118 ? -7.670 -6.961 27.507 1.00 89.00 118 ASN A CA 1
ATOM 839 C C . ASN A 1 118 ? -6.311 -6.927 28.229 1.00 89.00 118 ASN A C 1
ATOM 841 O O . ASN A 1 118 ? -6.145 -6.254 29.255 1.00 89.00 118 ASN A O 1
ATOM 845 N N . ALA A 1 119 ? -5.327 -7.642 27.678 1.00 81.56 119 ALA A N 1
ATOM 846 C CA . ALA A 1 119 ? -3.943 -7.608 28.148 1.00 81.56 119 ALA A CA 1
ATOM 847 C C . ALA A 1 119 ? -3.246 -6.291 27.751 1.00 81.56 119 ALA A C 1
ATOM 849 O O . ALA A 1 119 ? -3.758 -5.525 26.934 1.00 81.56 119 ALA A O 1
ATOM 850 N N . ALA A 1 120 ? -2.083 -6.012 28.349 1.00 66.12 120 ALA A N 1
ATOM 851 C CA . ALA A 1 120 ? -1.500 -4.672 28.318 1.00 66.12 120 ALA A CA 1
ATOM 852 C C . ALA A 1 120 ? -1.018 -4.176 26.942 1.00 66.12 120 ALA A C 1
ATOM 854 O O . ALA A 1 120 ? -0.985 -2.968 26.732 1.00 66.12 120 ALA A O 1
ATOM 855 N N . ASP A 1 121 ? -0.727 -5.083 26.004 1.00 63.91 121 ASP A N 1
ATOM 856 C CA . ASP A 1 121 ? 0.013 -4.748 24.778 1.00 63.91 121 ASP A CA 1
ATOM 857 C C . ASP A 1 121 ? -0.614 -5.326 23.494 1.00 63.91 121 ASP A C 1
ATOM 859 O O . ASP A 1 121 ? 0.064 -5.491 22.483 1.00 63.91 121 ASP A O 1
ATOM 863 N N . GLN A 1 122 ? -1.902 -5.683 23.518 1.00 69.56 122 GLN A N 1
ATOM 864 C CA . GLN A 1 122 ? -2.574 -6.334 22.383 1.00 69.56 122 GLN A CA 1
ATOM 865 C C . GLN A 1 122 ? -3.585 -5.418 21.687 1.00 69.56 122 GLN A C 1
ATOM 867 O O . GLN A 1 122 ? -4.723 -5.814 21.444 1.00 69.56 122 GLN A O 1
ATOM 872 N N . ASN A 1 123 ? -3.193 -4.181 21.379 1.00 78.75 123 ASN A N 1
ATOM 873 C CA . ASN A 1 123 ? -4.004 -3.258 20.589 1.00 78.75 123 ASN A CA 1
ATOM 874 C C . ASN A 1 123 ? -3.241 -2.727 19.365 1.00 78.75 123 ASN A C 1
ATOM 876 O O . ASN A 1 123 ? -2.097 -2.290 19.443 1.00 78.75 123 ASN A O 1
ATOM 880 N N . THR A 1 124 ? -3.901 -2.746 18.211 1.00 84.50 124 THR A N 1
ATOM 881 C CA . THR A 1 124 ? -3.440 -2.072 16.995 1.00 84.50 124 THR A CA 1
ATOM 882 C C . THR A 1 124 ? -4.333 -0.864 16.778 1.00 84.50 124 THR A C 1
ATOM 884 O O . THR A 1 124 ? -5.532 -1.013 16.548 1.00 84.50 124 THR A O 1
ATOM 887 N N . LEU A 1 125 ? -3.769 0.338 16.900 1.00 86.88 125 LEU A N 1
ATOM 888 C CA . LEU A 1 125 ? -4.531 1.573 16.731 1.00 86.88 125 LEU A CA 1
ATOM 889 C C . LEU A 1 125 ? -4.950 1.757 15.274 1.00 86.88 125 LEU A C 1
ATOM 891 O O . LEU A 1 125 ? -4.132 1.632 14.362 1.00 86.88 125 LEU A O 1
ATOM 895 N N . GLY A 1 126 ? -6.216 2.118 15.082 1.00 84.31 126 GLY A N 1
ATOM 896 C CA . GLY A 1 126 ? -6.707 2.577 13.795 1.00 84.31 126 GLY A CA 1
ATOM 897 C C . GLY A 1 126 ? -6.128 3.940 13.413 1.00 84.31 126 GLY A C 1
ATOM 898 O O . GLY A 1 126 ? -5.433 4.610 14.178 1.00 84.31 126 GLY A O 1
ATOM 899 N N . THR A 1 127 ? -6.458 4.395 12.215 1.00 85.62 127 THR A N 1
ATOM 900 C CA . THR A 1 127 ? -6.034 5.683 11.663 1.00 85.62 127 THR A CA 1
ATOM 901 C C . THR A 1 127 ? -7.243 6.462 11.188 1.00 85.62 127 THR A C 1
ATOM 903 O O . THR A 1 127 ? -8.198 5.886 10.676 1.00 85.62 127 THR A O 1
ATOM 906 N N . LEU A 1 128 ? -7.211 7.786 11.325 1.00 86.62 128 LEU A N 1
ATOM 907 C CA . LEU A 1 128 ? -8.239 8.641 10.732 1.00 86.62 128 LEU A CA 1
ATOM 908 C C . LEU A 1 128 ? -8.068 8.712 9.212 1.00 86.62 128 LEU A C 1
ATOM 910 O O . LEU A 1 128 ? -6.959 8.557 8.695 1.00 86.62 128 LEU A O 1
ATOM 914 N N . THR A 1 129 ? -9.163 9.003 8.509 1.00 85.88 129 THR A N 1
ATOM 915 C CA . THR A 1 129 ? -9.115 9.357 7.087 1.00 85.88 129 THR A CA 1
ATOM 916 C C . THR A 1 129 ? -8.167 10.535 6.887 1.00 85.88 129 THR A C 1
ATOM 918 O O . THR A 1 129 ? -8.144 11.474 7.688 1.00 85.88 129 THR A O 1
ATOM 921 N N . GLN A 1 130 ? -7.401 10.505 5.797 1.00 84.38 130 GLN A N 1
ATOM 922 C CA . GLN A 1 130 ? -6.486 11.591 5.451 1.00 84.38 130 GLN A CA 1
ATOM 923 C C . GLN A 1 130 ? -7.196 12.950 5.400 1.00 84.38 130 GLN A C 1
ATOM 925 O O . GLN A 1 130 ? -8.249 13.101 4.776 1.00 84.38 130 GLN A O 1
ATOM 930 N N . THR A 1 131 ? -6.573 13.960 6.006 1.00 87.19 131 THR A N 1
ATOM 931 C CA . THR A 1 131 ? -6.993 15.364 5.880 1.00 87.19 131 THR A CA 1
ATOM 932 C C . THR A 1 131 ? -6.725 15.906 4.474 1.00 87.19 131 THR A C 1
ATOM 934 O O . THR A 1 131 ? -5.913 15.351 3.733 1.00 87.19 131 THR A O 1
ATOM 937 N N . ASP A 1 132 ? -7.366 17.019 4.106 1.00 85.31 132 ASP A N 1
ATOM 938 C CA . ASP A 1 132 ? -7.201 17.637 2.779 1.00 85.31 132 ASP A CA 1
ATOM 939 C C . ASP A 1 132 ? -5.733 17.977 2.480 1.00 85.31 132 ASP A C 1
ATOM 941 O O . ASP A 1 132 ? -5.244 17.721 1.381 1.00 85.31 132 ASP A O 1
ATOM 945 N N . GLU A 1 133 ? -4.993 18.490 3.466 1.00 84.81 133 GLU A N 1
ATOM 946 C CA . GLU A 1 133 ? -3.581 18.833 3.268 1.00 84.81 133 GLU A CA 1
ATOM 947 C C . GLU A 1 133 ? -2.675 17.605 3.156 1.00 84.81 133 GLU A C 1
ATOM 949 O O . GLU A 1 133 ? -1.768 17.575 2.318 1.00 84.81 133 GLU A O 1
ATOM 954 N N . GLN A 1 134 ? -2.953 16.551 3.927 1.00 84.56 134 GLN A N 1
ATOM 955 C CA . GLN A 1 134 ? -2.260 15.272 3.761 1.00 84.56 134 GLN A CA 1
ATOM 956 C C . GLN A 1 134 ? -2.539 14.673 2.383 1.00 84.56 134 GLN A C 1
ATOM 958 O O . GLN A 1 134 ? -1.603 14.229 1.725 1.00 84.56 134 GLN A O 1
ATOM 963 N N . ALA A 1 135 ? -3.785 14.725 1.909 1.00 85.25 135 ALA A N 1
ATOM 964 C CA . ALA A 1 135 ? -4.169 14.208 0.602 1.00 85.25 135 ALA A CA 1
ATOM 965 C C . ALA A 1 135 ? -3.509 14.992 -0.551 1.00 85.25 135 ALA A C 1
ATOM 967 O O . ALA A 1 135 ? -3.027 14.395 -1.515 1.00 85.25 135 ALA A O 1
ATOM 968 N N . LYS A 1 136 ? -3.382 16.323 -0.440 1.00 85.50 136 LYS A N 1
ATOM 969 C CA . LYS A 1 136 ? -2.627 17.145 -1.407 1.00 85.50 136 LYS A CA 1
ATOM 970 C C . LYS A 1 136 ? -1.139 16.799 -1.428 1.00 85.50 136 LYS A C 1
ATOM 972 O O . LYS A 1 136 ? -0.548 16.718 -2.508 1.00 85.50 136 LYS A O 1
ATOM 977 N N . SER A 1 137 ? -0.527 16.620 -0.256 1.00 82.69 137 SER A N 1
ATOM 978 C CA . SER A 1 137 ? 0.880 16.219 -0.141 1.00 82.69 137 SER A CA 1
ATOM 979 C C . SER A 1 137 ? 1.105 14.824 -0.727 1.00 82.69 137 SER A C 1
ATOM 981 O O . SER A 1 137 ? 1.981 14.639 -1.572 1.00 82.69 137 SER A O 1
ATOM 983 N N . PHE A 1 138 ? 0.235 13.877 -0.369 1.00 82.25 138 PHE A N 1
ATOM 984 C CA . PHE A 1 138 ? 0.214 12.521 -0.904 1.00 82.25 138 PHE A CA 1
ATOM 985 C C . PHE A 1 138 ? 0.123 12.531 -2.431 1.00 82.25 138 PHE A C 1
ATOM 987 O O . PHE A 1 138 ? 0.993 11.978 -3.093 1.00 82.25 138 PHE A O 1
ATOM 994 N N . ARG A 1 139 ? -0.828 13.275 -3.009 1.00 83.06 139 ARG A N 1
ATOM 995 C CA . ARG A 1 139 ? -0.954 13.436 -4.465 1.00 83.06 139 ARG A CA 1
ATOM 996 C C . ARG A 1 139 ? 0.333 13.931 -5.118 1.00 83.06 139 ARG A C 1
ATOM 998 O O . ARG A 1 139 ? 0.710 13.425 -6.169 1.00 83.06 139 ARG A O 1
ATOM 1005 N N . LYS A 1 140 ? 0.999 14.938 -4.541 1.00 79.81 140 LYS A N 1
ATOM 1006 C CA . LYS A 1 140 ? 2.266 15.464 -5.083 1.00 79.81 140 LYS A CA 1
ATOM 1007 C C . LYS A 1 140 ? 3.359 14.395 -5.070 1.00 79.81 140 LYS A C 1
ATOM 1009 O O . LYS A 1 140 ? 4.062 14.260 -6.067 1.00 79.81 140 LYS A O 1
ATOM 1014 N N . ALA A 1 141 ? 3.461 13.624 -3.988 1.00 75.94 141 ALA A N 1
ATOM 1015 C CA . ALA A 1 141 ? 4.399 12.510 -3.892 1.00 75.94 141 ALA A CA 1
ATOM 1016 C C . ALA A 1 141 ? 4.072 11.406 -4.911 1.00 75.94 141 ALA A C 1
ATOM 1018 O O . ALA A 1 141 ? 4.956 10.968 -5.640 1.00 75.94 141 ALA A O 1
ATOM 1019 N N . THR A 1 142 ? 2.802 11.015 -5.043 1.00 75.31 142 THR A N 1
ATOM 1020 C CA . THR A 1 142 ? 2.384 9.992 -6.009 1.00 75.31 142 THR A CA 1
ATOM 1021 C C . THR A 1 142 ? 2.624 10.430 -7.448 1.00 75.31 142 THR A C 1
ATOM 1023 O O . THR A 1 142 ? 3.150 9.650 -8.232 1.00 75.31 142 THR A O 1
ATOM 1026 N N . LEU A 1 143 ? 2.306 11.677 -7.807 1.00 73.88 143 LEU A N 1
ATOM 1027 C CA . LEU A 1 143 ? 2.582 12.208 -9.146 1.00 73.88 143 LEU A CA 1
ATOM 1028 C C . LEU A 1 143 ? 4.080 12.248 -9.460 1.00 73.88 143 LEU A C 1
ATOM 1030 O O . LEU A 1 143 ? 4.467 11.974 -10.591 1.00 73.88 143 LEU A O 1
ATOM 1034 N N . ALA A 1 144 ? 4.923 12.567 -8.472 1.00 62.50 144 ALA A N 1
ATOM 1035 C CA . ALA A 1 144 ? 6.372 12.501 -8.639 1.00 62.50 144 ALA A CA 1
ATOM 1036 C C . ALA A 1 144 ? 6.843 11.057 -8.879 1.00 62.50 144 ALA A C 1
ATOM 1038 O O . ALA A 1 144 ? 7.697 10.820 -9.731 1.00 62.50 144 ALA A O 1
ATOM 1039 N N . ILE A 1 145 ? 6.239 10.085 -8.187 1.00 63.31 145 ILE A N 1
ATOM 1040 C CA . ILE A 1 145 ? 6.508 8.659 -8.399 1.00 63.31 145 ILE A CA 1
ATOM 1041 C C . ILE A 1 145 ? 5.995 8.205 -9.768 1.00 63.31 145 ILE A C 1
ATOM 1043 O O . ILE A 1 145 ? 6.669 7.412 -10.407 1.00 63.31 145 ILE A O 1
ATOM 1047 N N . GLN A 1 146 ? 4.867 8.711 -10.272 1.00 63.69 146 GLN A N 1
ATOM 1048 C CA . GLN A 1 146 ? 4.300 8.340 -11.579 1.00 63.69 146 GLN A CA 1
ATOM 1049 C C . GLN A 1 146 ? 5.174 8.714 -12.793 1.00 63.69 146 GLN A C 1
ATOM 1051 O O . GLN A 1 146 ? 4.790 8.399 -13.919 1.00 63.69 146 GLN A O 1
ATOM 1056 N N . GLY A 1 147 ? 6.349 9.329 -12.605 1.00 62.22 147 GLY A N 1
ATOM 1057 C CA . GLY A 1 147 ? 7.367 9.374 -13.655 1.00 62.22 147 GLY A CA 1
ATOM 1058 C C . GLY A 1 147 ? 7.625 7.970 -14.221 1.00 62.22 147 GLY A C 1
ATOM 1059 O O . GLY A 1 147 ? 7.719 7.000 -13.467 1.00 62.22 147 GLY A O 1
ATOM 1060 N N . GLN A 1 148 ? 7.693 7.860 -15.548 1.00 66.56 148 GLN A N 1
ATOM 1061 C CA . GLN A 1 148 ? 7.931 6.603 -16.263 1.00 66.56 148 GLN A CA 1
ATOM 1062 C C . GLN A 1 148 ? 9.141 6.732 -17.183 1.00 66.56 148 GLN A C 1
ATOM 1064 O O . GLN A 1 148 ? 9.472 7.825 -17.648 1.00 66.56 148 GLN A O 1
ATOM 1069 N N . GLY A 1 149 ? 9.784 5.600 -17.465 1.00 64.88 149 GLY A N 1
ATOM 1070 C CA . GLY A 1 149 ? 10.652 5.475 -18.630 1.00 64.88 149 GLY A CA 1
ATOM 1071 C C . GLY A 1 149 ? 12.050 6.078 -18.544 1.00 64.88 149 GLY A C 1
ATOM 1072 O O . GLY A 1 149 ? 12.809 5.923 -19.494 1.00 64.88 149 GLY A O 1
ATOM 1073 N N . LEU A 1 150 ? 12.403 6.747 -17.446 1.00 75.69 150 LEU A N 1
ATOM 1074 C CA . LEU A 1 150 ? 13.778 7.168 -17.178 1.00 75.69 150 LEU A CA 1
ATOM 1075 C C . LEU A 1 150 ? 14.493 6.092 -16.356 1.00 75.69 150 LEU A C 1
ATOM 1077 O O . LEU A 1 150 ? 13.905 5.541 -15.422 1.00 75.69 150 LEU A O 1
ATOM 1081 N N . ALA A 1 151 ? 15.773 5.856 -16.656 1.00 81.94 151 ALA A N 1
ATOM 1082 C CA . ALA A 1 151 ? 16.648 4.953 -15.903 1.00 81.94 151 ALA A CA 1
ATOM 1083 C C . ALA A 1 151 ? 16.565 5.191 -14.383 1.00 81.94 151 ALA A C 1
ATOM 1085 O O . ALA A 1 151 ? 16.416 4.254 -13.602 1.00 81.94 151 ALA A O 1
ATOM 1086 N N . GLU A 1 152 ? 16.564 6.463 -13.971 1.00 81.69 152 GLU A N 1
ATOM 1087 C CA . GLU A 1 152 ? 16.458 6.877 -12.567 1.00 81.69 152 GLU A CA 1
ATOM 1088 C C . GLU A 1 152 ? 15.126 6.475 -11.925 1.00 81.69 152 GLU A C 1
ATOM 1090 O O . GLU A 1 152 ? 15.096 6.084 -10.762 1.00 81.69 152 GLU A O 1
ATOM 1095 N N . SER A 1 153 ? 14.023 6.537 -12.675 1.00 83.19 153 SER A N 1
ATOM 1096 C CA . SER A 1 153 ? 12.696 6.184 -12.165 1.00 83.19 153 SER A CA 1
ATOM 1097 C C . SER A 1 153 ? 12.560 4.680 -11.947 1.00 83.19 153 SER A C 1
ATOM 1099 O O . SER A 1 153 ? 12.050 4.254 -10.914 1.00 83.19 153 SER A O 1
ATOM 1101 N N . ILE A 1 154 ? 13.067 3.882 -12.891 1.00 87.75 154 ILE A N 1
ATOM 1102 C CA . ILE A 1 154 ? 13.106 2.421 -12.774 1.00 87.75 154 ILE A CA 1
ATOM 1103 C C . ILE A 1 154 ? 13.972 2.026 -11.575 1.00 87.75 154 ILE A C 1
ATOM 1105 O O . ILE A 1 154 ? 13.528 1.273 -10.711 1.00 87.75 154 ILE A O 1
ATOM 1109 N N . LEU A 1 155 ? 15.186 2.576 -11.489 1.00 88.94 155 LEU A N 1
ATOM 1110 C CA . LEU A 1 155 ? 16.119 2.256 -10.415 1.00 88.94 155 LEU A CA 1
ATOM 1111 C C . LEU A 1 155 ? 15.587 2.698 -9.043 1.00 88.94 155 LEU A C 1
ATOM 1113 O O . LEU A 1 155 ? 15.658 1.940 -8.079 1.00 88.94 155 LEU A O 1
ATOM 1117 N N . SER A 1 156 ? 15.012 3.900 -8.948 1.00 85.19 156 SER A N 1
ATOM 1118 C CA . SER A 1 156 ? 14.405 4.403 -7.712 1.00 85.19 156 SER A CA 1
ATOM 1119 C C . SER A 1 156 ? 13.167 3.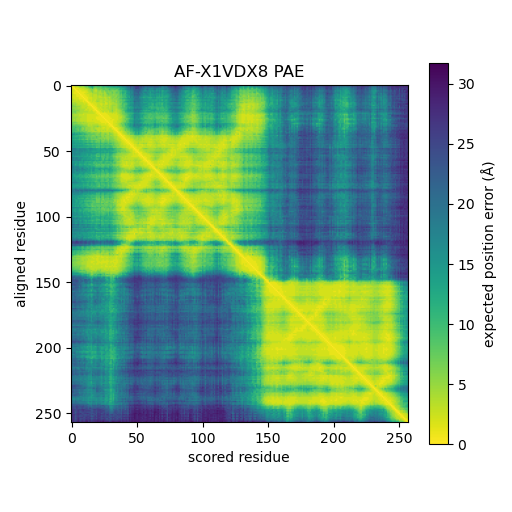610 -7.302 1.00 85.19 156 SER A C 1
ATOM 1121 O O . SER A 1 156 ? 12.964 3.420 -6.107 1.00 85.19 156 SER A O 1
ATOM 1123 N N . GLY A 1 157 ? 12.336 3.178 -8.255 1.00 87.81 157 GLY A N 1
ATOM 1124 C CA . GLY A 1 157 ? 11.151 2.364 -7.981 1.00 87.81 157 GLY A CA 1
ATOM 1125 C C . GLY A 1 157 ? 11.533 1.013 -7.389 1.00 87.81 157 GLY A C 1
ATOM 1126 O O . GLY A 1 157 ? 11.038 0.636 -6.331 1.00 87.81 157 GLY A O 1
ATOM 1127 N N . VAL A 1 158 ? 12.508 0.338 -8.004 1.00 90.81 158 VAL A N 1
ATOM 1128 C CA . VAL A 1 158 ? 13.011 -0.956 -7.523 1.00 90.81 158 VAL A CA 1
ATOM 1129 C C . VAL A 1 158 ? 13.704 -0.824 -6.165 1.00 90.81 158 VAL A C 1
ATOM 1131 O O . VAL A 1 158 ? 13.422 -1.611 -5.268 1.00 90.81 158 VAL A O 1
ATOM 1134 N N . ASN A 1 159 ? 14.546 0.194 -5.962 1.00 89.81 159 ASN A N 1
ATOM 1135 C CA . ASN A 1 159 ? 15.209 0.423 -4.670 1.00 89.81 159 ASN A CA 1
ATOM 1136 C C . ASN A 1 159 ? 14.240 0.811 -3.538 1.00 89.81 159 ASN A C 1
ATOM 1138 O O . ASN A 1 159 ? 14.596 0.690 -2.369 1.00 89.81 159 ASN A O 1
ATOM 1142 N N . ALA A 1 160 ? 13.035 1.292 -3.857 1.00 88.75 160 ALA A N 1
ATOM 1143 C CA . ALA A 1 160 ? 12.010 1.595 -2.861 1.00 88.75 160 ALA A CA 1
ATOM 1144 C C . ALA A 1 160 ? 11.236 0.348 -2.390 1.00 88.75 160 ALA A C 1
ATOM 1146 O O . ALA A 1 160 ? 10.483 0.433 -1.416 1.00 88.75 160 ALA A O 1
ATOM 1147 N N . LEU A 1 161 ? 11.397 -0.802 -3.058 1.00 91.38 161 LEU A N 1
ATOM 1148 C CA . LEU A 1 161 ? 10.751 -2.051 -2.665 1.00 91.38 161 LEU A CA 1
ATOM 1149 C C . LEU A 1 161 ? 11.355 -2.610 -1.372 1.00 91.38 161 LEU A C 1
ATOM 1151 O O . LEU A 1 161 ? 12.549 -2.497 -1.095 1.00 91.38 161 LEU A O 1
ATOM 1155 N N . ALA A 1 162 ? 10.514 -3.274 -0.579 1.00 89.50 162 ALA A N 1
ATOM 1156 C CA . ALA A 1 162 ? 10.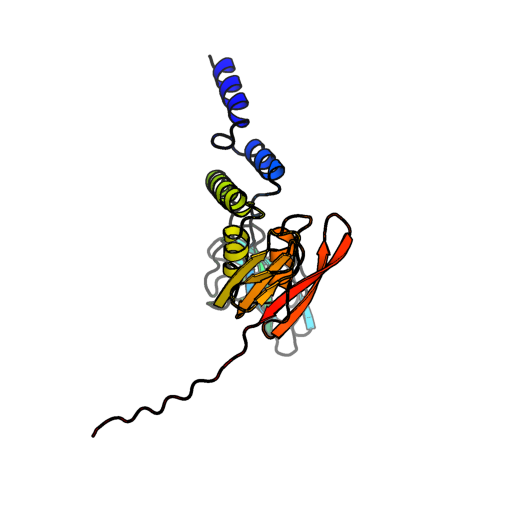943 -3.879 0.674 1.00 89.50 162 ALA A CA 1
ATOM 1157 C C . ALA A 1 162 ? 12.022 -4.952 0.445 1.00 89.50 162 ALA A C 1
ATOM 1159 O O . ALA A 1 162 ? 11.880 -5.824 -0.415 1.00 89.50 162 ALA A O 1
ATOM 1160 N N . ASN A 1 163 ? 13.059 -4.922 1.285 1.00 89.81 163 ASN A N 1
ATOM 1161 C CA . ASN A 1 163 ? 14.186 -5.861 1.298 1.00 89.81 163 ASN A CA 1
ATOM 1162 C C . ASN A 1 163 ? 15.095 -5.834 0.057 1.00 89.81 163 ASN A C 1
ATOM 1164 O O . ASN A 1 163 ? 15.940 -6.720 -0.064 1.00 89.81 163 ASN A O 1
ATOM 1168 N N . VAL A 1 164 ? 14.963 -4.857 -0.845 1.00 91.06 164 VAL A N 1
ATOM 1169 C CA . VAL A 1 164 ? 15.962 -4.627 -1.900 1.00 91.06 164 VAL A CA 1
ATOM 1170 C C . VAL A 1 164 ? 17.191 -3.965 -1.280 1.00 91.06 164 VAL A C 1
ATOM 1172 O O . VAL A 1 164 ? 17.082 -2.961 -0.579 1.00 91.06 164 VAL A O 1
ATOM 1175 N N . THR A 1 165 ? 18.362 -4.555 -1.513 1.00 91.19 165 THR A N 1
ATOM 1176 C CA . THR A 1 165 ? 19.643 -4.088 -0.960 1.00 91.19 165 THR A CA 1
ATOM 1177 C C . THR A 1 165 ? 20.391 -3.231 -1.970 1.00 91.19 165 THR A C 1
ATOM 1179 O O . THR A 1 165 ? 20.920 -2.175 -1.627 1.00 91.19 165 THR A O 1
ATOM 1182 N N . SER A 1 166 ? 20.436 -3.675 -3.226 1.00 90.12 166 SER A N 1
ATOM 1183 C CA . SER A 1 166 ? 21.044 -2.921 -4.317 1.00 90.12 166 SER A CA 1
ATOM 1184 C C . SER A 1 166 ? 20.422 -3.300 -5.656 1.00 90.12 166 SER A C 1
ATOM 1186 O O . SER A 1 166 ? 19.896 -4.399 -5.827 1.00 90.12 166 SER A O 1
ATOM 1188 N N . ALA A 1 167 ? 20.488 -2.385 -6.617 1.00 92.19 167 ALA A N 1
ATOM 1189 C CA . ALA A 1 167 ? 20.086 -2.642 -7.989 1.00 92.19 167 ALA A CA 1
ATOM 1190 C C . ALA A 1 167 ? 21.034 -1.926 -8.956 1.00 92.19 167 ALA A C 1
ATOM 1192 O O . ALA A 1 167 ? 21.568 -0.858 -8.652 1.00 92.19 167 ALA A O 1
ATOM 1193 N N . THR A 1 168 ? 21.244 -2.509 -10.131 1.00 92.12 168 THR A N 1
ATOM 1194 C CA . THR A 1 168 ? 21.979 -1.899 -11.247 1.00 92.12 168 THR A CA 1
ATOM 1195 C C . THR A 1 168 ? 21.103 -1.910 -12.488 1.00 92.12 168 THR A C 1
ATOM 1197 O O . THR A 1 168 ? 20.428 -2.901 -12.761 1.00 92.12 168 THR A O 1
ATOM 1200 N N . PHE A 1 169 ? 21.119 -0.804 -13.232 1.00 92.56 169 PHE A N 1
ATOM 1201 C CA . PHE A 1 169 ? 20.339 -0.614 -14.450 1.00 92.56 169 PHE A CA 1
ATOM 1202 C C . PHE A 1 169 ? 21.258 -0.251 -15.610 1.00 92.56 169 PHE A C 1
ATOM 1204 O O . PHE A 1 169 ? 22.069 0.666 -15.490 1.00 92.56 169 PHE A O 1
ATOM 1211 N N . LEU A 1 170 ? 21.070 -0.924 -16.742 1.00 92.75 170 LEU A N 1
ATOM 1212 C CA . LEU A 1 170 ? 21.681 -0.582 -18.022 1.00 92.75 170 LEU A CA 1
ATOM 1213 C C . LEU A 1 170 ? 20.595 -0.532 -19.100 1.00 92.75 170 LEU A C 1
ATOM 1215 O O . LEU A 1 170 ? 19.608 -1.268 -19.042 1.00 92.75 170 LEU A O 1
ATOM 1219 N N . GLU A 1 171 ? 20.795 0.297 -20.119 1.00 92.12 171 GLU A N 1
ATOM 1220 C CA . GLU A 1 171 ? 19.885 0.406 -21.258 1.00 92.12 171 GLU A CA 1
ATOM 1221 C C . GLU A 1 171 ? 20.660 0.432 -22.573 1.00 92.12 171 GLU A C 1
ATOM 1223 O O . GLU A 1 171 ? 21.644 1.156 -22.729 1.00 92.12 171 GLU A O 1
ATOM 1228 N N . ASN A 1 172 ? 20.171 -0.335 -23.542 1.00 92.75 172 ASN A N 1
ATOM 1229 C CA . ASN A 1 172 ? 20.588 -0.262 -24.927 1.00 92.75 172 ASN A CA 1
ATOM 1230 C C . ASN A 1 172 ? 19.472 0.369 -25.768 1.00 92.75 172 ASN A C 1
ATOM 1232 O O . ASN A 1 172 ? 18.533 -0.310 -26.186 1.00 92.75 172 ASN A O 1
ATOM 1236 N N . VAL A 1 173 ? 19.619 1.661 -26.063 1.00 90.81 173 VAL A N 1
ATOM 1237 C CA . VAL A 1 173 ? 18.710 2.425 -26.938 1.00 90.81 173 VAL A CA 1
ATOM 1238 C C . VAL A 1 173 ? 18.979 2.214 -28.436 1.00 90.81 173 VAL A C 1
ATOM 1240 O O . VAL A 1 173 ? 18.262 2.753 -29.278 1.00 90.81 173 VAL A O 1
ATOM 1243 N N . SER A 1 174 ? 20.032 1.474 -28.800 1.00 90.38 174 SER A N 1
ATOM 1244 C CA . SER A 1 174 ? 20.358 1.181 -30.195 1.00 90.38 174 SER A CA 1
ATOM 1245 C C . SER A 1 174 ? 19.445 0.094 -30.765 1.00 90.38 174 SER A C 1
ATOM 1247 O O . SER A 1 174 ? 19.034 -0.843 -30.081 1.00 90.38 174 SER A O 1
ATOM 1249 N N . SER A 1 175 ? 19.220 0.158 -32.078 1.00 91.38 175 SER A N 1
ATOM 1250 C CA . SER A 1 175 ? 18.573 -0.910 -32.851 1.00 91.38 175 SER A CA 1
ATOM 1251 C C . SER A 1 175 ? 19.496 -2.105 -33.148 1.00 91.38 175 SER A C 1
ATOM 1253 O O . SER A 1 175 ? 19.074 -3.061 -33.799 1.00 91.38 175 SER A O 1
ATOM 1255 N N . SER A 1 176 ? 20.733 -2.090 -32.644 1.00 94.06 176 SER A N 1
ATOM 1256 C CA . SER A 1 176 ? 21.695 -3.192 -32.729 1.00 94.06 176 SER A CA 1
ATOM 1257 C C . SER A 1 176 ? 22.077 -3.721 -31.340 1.00 94.06 176 SER A C 1
ATOM 1259 O O . SER A 1 176 ? 22.041 -2.956 -30.372 1.00 94.06 176 SER A O 1
ATOM 1261 N N . PRO A 1 177 ? 22.510 -4.991 -31.218 1.00 93.75 177 PRO A N 1
ATOM 1262 C CA . PRO A 1 177 ? 23.092 -5.483 -29.975 1.00 93.75 177 PRO A CA 1
ATOM 1263 C C . PRO A 1 177 ? 24.312 -4.643 -29.561 1.00 93.75 177 PRO A C 1
ATOM 1265 O O . PRO A 1 177 ? 25.059 -4.151 -30.416 1.00 93.75 177 PRO A O 1
ATOM 1268 N N . GLN A 1 178 ? 24.508 -4.464 -28.258 1.00 93.50 178 GLN A N 1
ATOM 1269 C CA . GLN A 1 178 ? 25.621 -3.709 -27.671 1.00 93.50 178 GLN A CA 1
ATOM 1270 C C . GLN A 1 178 ? 26.198 -4.487 -26.489 1.00 93.50 178 GLN A C 1
ATOM 1272 O O . GLN A 1 178 ? 25.468 -5.192 -25.799 1.00 93.50 178 GLN A O 1
ATOM 1277 N N . VAL A 1 179 ? 27.497 -4.328 -26.235 1.00 93.56 179 VAL A N 1
ATOM 1278 C CA . VAL A 1 179 ? 28.110 -4.779 -24.981 1.00 93.56 179 VAL A CA 1
ATOM 1279 C C . VAL A 1 179 ? 28.299 -3.557 -24.098 1.00 93.56 179 VAL A C 1
ATOM 1281 O O . VAL A 1 179 ? 29.073 -2.667 -24.446 1.00 93.56 179 VAL A O 1
ATOM 1284 N N . ILE A 1 180 ? 27.574 -3.500 -22.985 1.00 90.06 180 ILE A N 1
ATOM 1285 C CA . ILE A 1 180 ? 27.608 -2.384 -22.034 1.00 90.06 180 ILE A CA 1
ATOM 1286 C C . ILE A 1 180 ? 28.018 -2.959 -20.684 1.00 90.06 180 ILE A C 1
ATOM 1288 O O . ILE A 1 180 ? 27.393 -3.899 -20.214 1.00 90.06 180 ILE A O 1
ATOM 1292 N N . GLU A 1 181 ? 29.105 -2.453 -20.097 1.00 87.31 181 GLU A N 1
ATOM 1293 C CA . GLU A 1 181 ? 29.642 -2.937 -18.810 1.00 87.31 181 GLU A CA 1
ATOM 1294 C C . GLU A 1 181 ? 29.794 -4.473 -18.722 1.00 87.31 181 GLU A C 1
ATOM 1296 O O . GLU A 1 181 ? 29.534 -5.090 -17.696 1.00 87.31 181 GLU A O 1
ATOM 1301 N N . ASN A 1 182 ? 30.254 -5.098 -19.814 1.00 87.56 182 ASN A N 1
ATOM 1302 C CA . ASN A 1 182 ? 30.397 -6.556 -19.985 1.00 87.56 182 ASN A CA 1
ATOM 1303 C C . ASN A 1 182 ? 29.081 -7.356 -20.069 1.00 87.56 182 ASN A C 1
ATOM 1305 O O . ASN A 1 182 ? 29.118 -8.585 -20.102 1.00 87.56 182 ASN A O 1
ATOM 1309 N N . VAL A 1 183 ? 27.934 -6.690 -20.187 1.00 90.19 183 VAL A N 1
ATOM 1310 C CA . VAL A 1 183 ? 26.628 -7.309 -20.441 1.00 90.19 183 VAL A CA 1
ATOM 1311 C C . VAL A 1 183 ? 26.328 -7.279 -21.939 1.00 90.19 183 VAL A C 1
ATOM 1313 O O . VAL A 1 183 ? 26.348 -6.218 -22.564 1.00 90.19 183 VAL A O 1
ATOM 1316 N N . ASN A 1 184 ? 26.012 -8.437 -22.527 1.00 93.25 184 ASN A N 1
ATOM 1317 C CA . ASN A 1 184 ? 25.545 -8.536 -23.913 1.00 93.25 184 ASN A CA 1
ATOM 1318 C C . ASN A 1 184 ? 24.061 -8.152 -23.991 1.00 93.25 184 ASN A C 1
ATOM 1320 O O . ASN A 1 184 ? 23.193 -8.956 -23.661 1.00 93.25 184 ASN A O 1
ATOM 1324 N N . MET A 1 185 ? 23.769 -6.933 -24.437 1.00 93.56 185 MET A N 1
ATOM 1325 C CA . MET A 1 185 ? 22.417 -6.383 -24.482 1.00 93.56 185 MET A CA 1
ATOM 1326 C C . MET A 1 185 ? 21.774 -6.502 -25.859 1.00 93.56 185 MET A C 1
ATOM 1328 O O . MET A 1 185 ? 22.353 -6.119 -26.880 1.00 93.56 185 MET A O 1
ATOM 1332 N N . ASN A 1 186 ? 20.524 -6.965 -25.873 1.00 93.56 186 ASN A N 1
ATOM 1333 C CA . ASN A 1 186 ? 19.682 -6.987 -27.065 1.00 93.56 186 ASN A CA 1
ATOM 1334 C C . ASN A 1 186 ? 19.372 -5.555 -27.553 1.00 93.56 186 ASN A C 1
ATOM 1336 O O . ASN A 1 186 ? 19.424 -4.609 -26.759 1.00 93.56 186 ASN A O 1
ATOM 1340 N N . PRO A 1 187 ? 19.028 -5.364 -28.839 1.00 93.12 187 PRO A N 1
ATOM 1341 C CA . PRO A 1 187 ? 18.514 -4.090 -29.341 1.00 93.12 187 PRO A CA 1
ATOM 1342 C C . PRO A 1 187 ? 17.309 -3.587 -28.543 1.00 93.12 187 PRO A C 1
ATOM 1344 O O . PRO A 1 187 ? 16.452 -4.393 -28.179 1.00 93.12 187 PRO A O 1
ATOM 1347 N N . ASN A 1 188 ? 17.208 -2.268 -28.354 1.00 92.25 188 ASN A N 1
ATOM 1348 C CA . ASN A 1 188 ? 16.083 -1.596 -27.691 1.00 92.25 188 ASN A CA 1
ATOM 1349 C C . ASN A 1 188 ? 15.666 -2.294 -26.388 1.00 92.25 188 ASN A C 1
ATOM 1351 O O . ASN A 1 188 ? 14.495 -2.627 -26.211 1.00 92.25 188 ASN A O 1
ATOM 1355 N N . SER A 1 189 ? 16.621 -2.601 -25.513 1.00 93.06 189 SER A N 1
ATOM 1356 C CA . SER A 1 189 ? 16.361 -3.389 -24.308 1.00 93.06 189 SER A CA 1
ATOM 1357 C C . SER A 1 189 ? 17.013 -2.796 -23.072 1.00 93.06 189 SER A C 1
ATOM 1359 O O . SER A 1 189 ? 18.001 -2.069 -23.159 1.00 93.06 189 SER A O 1
ATOM 1361 N N . MET A 1 190 ? 16.469 -3.147 -21.915 1.00 93.06 190 MET A N 1
ATOM 1362 C CA . MET A 1 190 ? 17.034 -2.820 -20.612 1.00 93.06 190 MET A CA 1
ATOM 1363 C C . MET A 1 190 ? 17.536 -4.077 -19.908 1.00 93.06 190 MET A C 1
ATOM 1365 O O . MET A 1 190 ? 16.999 -5.168 -20.105 1.00 93.06 190 MET A O 1
ATOM 1369 N N . TYR A 1 191 ? 18.551 -3.907 -19.073 1.00 94.19 191 TYR A N 1
ATOM 1370 C CA . TYR A 1 191 ? 19.095 -4.928 -18.191 1.00 94.19 191 TYR A CA 1
ATOM 1371 C C . TYR A 1 191 ? 18.996 -4.435 -16.751 1.00 94.19 191 TYR A C 1
ATOM 1373 O O . TYR A 1 191 ? 19.323 -3.281 -16.461 1.00 94.19 191 TYR A O 1
ATOM 1381 N N . LEU A 1 192 ? 18.546 -5.316 -15.859 1.00 94.31 192 LEU A N 1
ATOM 1382 C CA . LEU A 1 192 ? 18.467 -5.038 -14.435 1.00 94.31 192 LEU A CA 1
ATOM 1383 C C . LEU A 1 192 ? 19.061 -6.204 -13.650 1.00 94.31 192 LEU A C 1
ATOM 1385 O O . LEU A 1 192 ? 18.680 -7.348 -13.883 1.00 94.31 192 LEU A O 1
ATOM 1389 N N . CYS A 1 193 ? 19.944 -5.904 -12.704 1.00 94.31 193 CYS A N 1
ATOM 1390 C CA . CYS A 1 193 ? 20.426 -6.863 -11.714 1.00 94.31 193 CYS A CA 1
ATOM 1391 C C . CYS A 1 193 ? 20.021 -6.367 -10.326 1.00 94.31 193 CYS A C 1
ATOM 1393 O O . CYS A 1 193 ? 20.321 -5.219 -9.993 1.00 94.31 193 CYS A O 1
ATOM 1395 N N . VAL A 1 194 ? 19.307 -7.187 -9.550 1.00 95.38 194 VAL A N 1
ATOM 1396 C CA . VAL A 1 194 ? 18.727 -6.790 -8.257 1.00 95.38 194 VAL A CA 1
ATOM 1397 C C . VAL A 1 194 ? 19.149 -7.754 -7.160 1.00 95.38 194 VAL A C 1
ATOM 1399 O O . VAL A 1 194 ? 18.916 -8.959 -7.252 1.00 95.38 194 VAL A O 1
ATOM 1402 N N . ASP A 1 195 ? 19.697 -7.206 -6.084 1.00 94.12 195 ASP A N 1
ATOM 1403 C CA . ASP A 1 195 ? 20.003 -7.917 -4.850 1.00 94.12 195 ASP A CA 1
ATOM 1404 C C . ASP A 1 195 ? 18.895 -7.702 -3.807 1.00 94.12 195 ASP A C 1
ATOM 1406 O O . ASP A 1 195 ? 18.528 -6.564 -3.497 1.00 94.12 195 ASP A O 1
ATOM 1410 N N . GLY A 1 196 ? 18.367 -8.788 -3.243 1.00 91.69 196 GLY A N 1
ATOM 1411 C CA . GLY A 1 196 ? 17.270 -8.757 -2.271 1.00 91.69 196 GLY A CA 1
ATOM 1412 C C . GLY A 1 196 ? 15.880 -8.438 -2.853 1.00 91.69 196 GLY A C 1
ATOM 1413 O O . GLY A 1 196 ? 15.695 -8.250 -4.052 1.00 91.69 196 GLY A O 1
ATOM 1414 N N . GLY A 1 197 ? 14.860 -8.399 -1.999 1.00 92.81 197 GLY A N 1
ATOM 1415 C CA . GLY A 1 197 ? 13.467 -8.157 -2.391 1.00 92.81 197 GLY A CA 1
ATOM 1416 C C . GLY A 1 197 ? 12.777 -9.368 -3.029 1.00 92.81 197 GLY A C 1
ATOM 1417 O O . GLY A 1 197 ? 13.403 -10.377 -3.351 1.00 92.81 197 GLY A O 1
ATOM 1418 N N . VAL A 1 198 ? 11.456 -9.276 -3.193 1.00 95.38 198 VAL A N 1
ATOM 1419 C CA . VAL A 1 198 ? 10.618 -10.361 -3.734 1.00 95.38 198 VAL A CA 1
ATOM 1420 C C . VAL A 1 198 ? 10.534 -10.262 -5.259 1.00 95.38 198 VAL A C 1
ATOM 1422 O O . VAL A 1 198 ? 10.155 -9.214 -5.779 1.00 95.38 198 VAL A O 1
ATOM 1425 N N . ASP A 1 199 ? 10.808 -11.367 -5.963 1.00 94.69 199 ASP A N 1
ATOM 1426 C CA . ASP A 1 199 ? 10.814 -11.438 -7.437 1.00 94.69 199 ASP A CA 1
ATOM 1427 C C . ASP A 1 199 ? 9.524 -10.894 -8.069 1.00 94.69 199 ASP A C 1
ATOM 1429 O O . ASP A 1 199 ? 9.571 -10.125 -9.028 1.00 94.69 199 ASP A O 1
ATOM 1433 N N . GLN A 1 200 ? 8.372 -11.255 -7.494 1.00 94.75 200 GLN A N 1
ATOM 1434 C CA . GLN A 1 200 ? 7.060 -10.811 -7.965 1.00 94.75 200 GLN A CA 1
ATOM 1435 C C . GLN A 1 200 ? 6.901 -9.287 -7.890 1.00 94.75 200 GLN A C 1
ATOM 1437 O O . GLN A 1 200 ? 6.485 -8.666 -8.863 1.00 94.75 200 GLN A O 1
ATOM 1442 N N . ALA A 1 201 ? 7.285 -8.678 -6.765 1.00 93.00 201 ALA A N 1
ATOM 1443 C CA . ALA A 1 201 ? 7.170 -7.234 -6.572 1.00 93.00 201 ALA A CA 1
ATOM 1444 C C . ALA A 1 201 ? 8.104 -6.460 -7.518 1.00 93.00 201 ALA A C 1
ATOM 1446 O O . ALA A 1 201 ? 7.717 -5.439 -8.081 1.00 93.00 201 ALA A O 1
ATOM 1447 N N . ILE A 1 202 ? 9.319 -6.977 -7.740 1.00 93.75 202 ILE A N 1
ATOM 1448 C CA . ILE A 1 202 ? 10.281 -6.402 -8.692 1.00 93.75 202 ILE A CA 1
ATOM 1449 C C . ILE A 1 202 ? 9.721 -6.464 -10.117 1.00 93.75 202 ILE A C 1
ATOM 1451 O O . ILE A 1 202 ? 9.783 -5.480 -10.854 1.00 93.75 202 ILE A O 1
ATOM 1455 N N . ALA A 1 203 ? 9.149 -7.603 -10.510 1.00 93.50 203 ALA A N 1
ATOM 1456 C CA . ALA A 1 203 ? 8.588 -7.791 -11.841 1.00 93.50 203 ALA A CA 1
ATOM 1457 C C . ALA A 1 203 ? 7.370 -6.889 -12.109 1.00 93.50 203 ALA A C 1
ATOM 1459 O O . ALA A 1 203 ? 7.226 -6.334 -13.205 1.00 93.50 203 ALA A O 1
ATOM 1460 N N . GLU A 1 204 ? 6.510 -6.705 -11.109 1.00 91.62 204 GLU A N 1
ATOM 1461 C CA . GLU A 1 204 ? 5.374 -5.781 -11.163 1.00 91.62 204 GLU A CA 1
ATOM 1462 C C . GLU A 1 204 ? 5.839 -4.326 -11.283 1.00 91.62 204 GLU A C 1
ATOM 1464 O O . GLU A 1 204 ? 5.369 -3.605 -12.166 1.00 91.62 204 GLU A O 1
ATOM 1469 N N . GLU A 1 205 ? 6.820 -3.910 -10.479 1.00 90.50 205 GLU A N 1
ATOM 1470 C CA . GLU A 1 205 ? 7.393 -2.562 -10.547 1.00 90.50 205 GLU A CA 1
ATOM 1471 C C . GLU A 1 205 ? 8.031 -2.291 -11.917 1.00 90.50 205 GLU A C 1
ATOM 1473 O O . GLU A 1 205 ? 7.755 -1.272 -12.554 1.00 90.50 205 GLU A O 1
ATOM 1478 N N . LEU A 1 206 ? 8.806 -3.244 -12.443 1.00 90.50 206 LEU A N 1
ATOM 1479 C CA . LEU A 1 206 ? 9.372 -3.172 -13.790 1.00 90.50 206 LEU A CA 1
ATOM 1480 C C . LEU A 1 206 ? 8.292 -3.030 -14.866 1.00 90.50 206 LEU A C 1
ATOM 1482 O O . LEU A 1 206 ? 8.447 -2.229 -15.786 1.00 90.50 206 LEU A O 1
ATOM 1486 N N . THR A 1 207 ? 7.195 -3.780 -14.759 1.00 89.06 207 THR A N 1
ATOM 1487 C CA . THR A 1 207 ? 6.071 -3.698 -15.705 1.00 89.06 207 THR A CA 1
ATOM 1488 C C . THR A 1 207 ? 5.402 -2.324 -15.666 1.00 89.06 207 THR A C 1
ATOM 1490 O O . THR A 1 207 ? 5.038 -1.792 -16.712 1.00 89.06 207 THR A O 1
ATOM 1493 N N . ASN A 1 208 ? 5.286 -1.725 -14.480 1.00 86.06 208 ASN A N 1
ATOM 1494 C CA . ASN A 1 208 ? 4.662 -0.417 -14.287 1.00 86.06 208 ASN A CA 1
ATOM 1495 C C . ASN A 1 208 ? 5.533 0.752 -14.772 1.00 86.06 208 ASN A C 1
ATOM 1497 O O . ASN A 1 208 ? 5.003 1.786 -15.183 1.00 86.06 208 ASN A O 1
ATOM 1501 N N . LYS A 1 209 ? 6.863 0.620 -14.704 1.00 86.56 209 LYS A N 1
ATOM 1502 C CA . LYS A 1 209 ? 7.813 1.701 -15.027 1.00 86.56 209 LYS A CA 1
ATOM 1503 C C . LYS A 1 209 ? 8.349 1.676 -16.448 1.00 86.56 209 LYS A C 1
ATOM 1505 O O . LYS A 1 209 ? 8.768 2.715 -16.966 1.00 86.56 209 LYS A O 1
ATOM 1510 N N . LYS A 1 210 ? 8.405 0.494 -17.053 1.00 86.19 210 LYS A N 1
ATOM 1511 C CA . LYS A 1 210 ? 9.036 0.283 -18.349 1.00 86.19 210 LYS A CA 1
ATOM 1512 C C . LYS A 1 210 ? 8.164 0.814 -19.487 1.00 86.19 210 LYS A C 1
ATOM 1514 O O . LYS A 1 210 ? 6.988 0.485 -19.608 1.00 86.19 210 LYS A O 1
ATOM 1519 N N . ASN A 1 211 ? 8.796 1.533 -20.412 1.00 79.62 211 ASN A N 1
ATOM 1520 C CA . ASN A 1 211 ? 8.138 2.014 -21.623 1.00 79.62 211 ASN A CA 1
ATOM 1521 C C . ASN A 1 211 ? 7.757 0.874 -22.591 1.00 79.62 211 ASN A C 1
ATOM 1523 O O . ASN A 1 211 ? 8.423 -0.169 -22.693 1.00 79.62 211 ASN A O 1
ATOM 1527 N N . GLY A 1 212 ? 6.696 1.108 -23.366 1.00 79.56 212 GLY A N 1
ATOM 1528 C CA . GLY A 1 212 ? 6.308 0.243 -24.481 1.00 79.56 212 GLY A CA 1
ATOM 1529 C C . GLY A 1 212 ? 7.411 0.157 -25.543 1.00 79.56 212 GLY A C 1
ATOM 1530 O O . GLY A 1 212 ? 8.084 1.141 -25.829 1.00 79.56 212 GLY A O 1
ATOM 1531 N N . GLY A 1 213 ? 7.616 -1.032 -26.116 1.00 80.06 213 GLY A N 1
ATOM 1532 C CA . GLY A 1 213 ? 8.625 -1.273 -27.158 1.00 80.06 213 GLY A CA 1
ATOM 1533 C C . GLY A 1 213 ? 10.045 -1.564 -26.656 1.00 80.06 213 GLY A C 1
ATOM 1534 O O . GLY A 1 213 ? 10.839 -2.102 -27.420 1.00 80.06 213 GLY A O 1
ATOM 1535 N N . CYS A 1 214 ? 10.353 -1.293 -25.383 1.00 86.56 214 CYS A N 1
ATOM 1536 C CA . CYS A 1 214 ? 11.600 -1.750 -24.766 1.00 86.56 214 CYS A CA 1
ATOM 1537 C C . CYS A 1 214 ? 11.535 -3.272 -24.507 1.00 86.56 214 CYS A C 1
ATOM 1539 O O . CYS A 1 214 ? 10.484 -3.792 -24.133 1.00 86.56 214 CYS A O 1
ATOM 1541 N N . GLY A 1 215 ? 12.611 -4.014 -24.735 1.00 90.56 215 GLY A N 1
ATOM 1542 C CA . GLY A 1 215 ? 12.755 -5.428 -24.376 1.00 90.56 215 GLY A CA 1
ATOM 1543 C C . GLY A 1 215 ? 13.468 -5.614 -23.036 1.00 90.56 215 GLY A C 1
ATOM 1544 O O . GLY A 1 215 ? 13.963 -4.653 -22.451 1.00 90.56 215 GLY A O 1
ATOM 1545 N N . TYR A 1 216 ? 13.569 -6.858 -22.574 1.00 93.06 216 TYR A N 1
ATOM 1546 C CA . TYR A 1 216 ? 14.438 -7.216 -21.452 1.00 93.06 216 TYR A CA 1
ATOM 1547 C C . TYR A 1 216 ? 15.673 -7.964 -21.963 1.00 93.06 216 TYR A C 1
ATOM 1549 O O . TYR A 1 216 ? 15.581 -8.785 -22.879 1.00 93.06 216 TYR A O 1
ATOM 1557 N N . THR A 1 217 ? 16.820 -7.686 -21.359 1.00 93.31 217 THR A N 1
ATOM 1558 C CA . THR A 1 217 ? 18.035 -8.499 -21.439 1.00 93.31 217 THR A CA 1
ATOM 1559 C C . THR A 1 217 ? 18.281 -9.103 -20.059 1.00 93.31 217 THR A C 1
ATOM 1561 O O . THR A 1 217 ? 18.174 -8.397 -19.060 1.00 93.31 217 THR A O 1
ATOM 1564 N N . ASN A 1 218 ? 18.622 -10.389 -20.007 1.00 92.81 218 ASN A N 1
ATOM 1565 C CA . ASN A 1 218 ? 18.986 -11.111 -18.789 1.00 92.81 218 ASN A CA 1
ATOM 1566 C C . ASN A 1 218 ? 20.034 -12.199 -19.116 1.00 92.81 218 ASN A C 1
ATOM 1568 O O . ASN A 1 218 ? 20.312 -12.460 -20.290 1.00 92.81 218 ASN A O 1
ATOM 1572 N N . GLY A 1 219 ? 20.614 -12.826 -18.094 1.00 89.12 219 GLY A N 1
ATOM 1573 C CA . GLY A 1 219 ? 21.600 -13.905 -18.227 1.00 89.12 219 GLY A CA 1
ATOM 1574 C C . GLY A 1 219 ? 23.063 -13.458 -18.242 1.00 89.12 219 GLY A C 1
ATOM 1575 O O . GLY A 1 219 ? 23.915 -14.214 -18.706 1.00 89.12 219 GLY A O 1
ATOM 1576 N N . ALA A 1 220 ? 23.361 -12.249 -17.762 1.00 88.00 220 ALA A N 1
ATOM 1577 C CA . ALA A 1 220 ? 24.733 -11.824 -17.481 1.00 88.00 220 ALA A CA 1
ATOM 1578 C C . ALA A 1 220 ? 25.195 -12.206 -16.062 1.00 88.00 220 ALA A C 1
ATOM 1580 O O . ALA A 1 220 ? 26.399 -12.296 -15.835 1.00 88.00 220 ALA A O 1
ATOM 1581 N N . ALA A 1 221 ? 24.255 -12.467 -15.153 1.00 89.06 221 ALA A N 1
ATOM 1582 C CA . ALA A 1 221 ? 24.455 -13.114 -13.859 1.00 89.06 221 ALA A CA 1
ATOM 1583 C C . ALA A 1 221 ? 23.440 -14.270 -13.710 1.00 89.06 221 ALA A C 1
ATOM 1585 O O . ALA A 1 221 ? 23.297 -15.077 -14.634 1.00 89.06 221 ALA A O 1
ATOM 1586 N N . VAL A 1 222 ? 22.708 -14.371 -12.593 1.00 92.19 222 VAL A N 1
ATOM 1587 C CA . VAL A 1 222 ? 21.704 -15.428 -12.375 1.00 92.19 222 VAL A CA 1
ATOM 1588 C C . VAL A 1 222 ? 20.344 -14.998 -12.951 1.00 92.19 222 VAL A C 1
ATOM 1590 O O . VAL A 1 222 ? 19.693 -14.134 -12.361 1.00 92.19 222 VAL A O 1
ATOM 1593 N N . PRO A 1 223 ? 19.860 -15.582 -14.065 1.00 94.00 223 PRO A N 1
ATOM 1594 C CA . PRO A 1 223 ? 18.648 -15.114 -14.731 1.00 94.00 223 PRO A CA 1
ATOM 1595 C C . PRO A 1 223 ? 17.372 -15.472 -13.968 1.00 94.00 223 PRO A C 1
ATOM 1597 O O . PRO A 1 223 ? 17.157 -16.619 -13.574 1.00 94.00 223 PRO A O 1
ATOM 1600 N N . VAL A 1 224 ? 16.469 -14.501 -13.866 1.00 95.12 224 VAL A N 1
ATOM 1601 C CA . VAL A 1 224 ? 15.117 -14.640 -13.320 1.00 95.12 224 VAL A CA 1
ATOM 1602 C C . VAL A 1 224 ? 14.090 -14.328 -14.406 1.00 95.12 224 VAL A C 1
ATOM 1604 O O . VAL A 1 224 ? 14.280 -13.448 -15.248 1.00 95.12 224 VAL A O 1
ATOM 1607 N N . SER A 1 225 ? 12.987 -15.076 -14.396 1.00 95.88 225 SER A N 1
ATOM 1608 C CA . SER A 1 225 ? 11.840 -14.873 -15.280 1.00 95.88 225 SER A CA 1
ATOM 1609 C C . SER A 1 225 ? 10.558 -15.001 -14.472 1.00 95.88 225 SER A C 1
ATOM 1611 O O . SER A 1 225 ? 10.250 -16.085 -13.977 1.00 95.88 225 SER A O 1
ATOM 1613 N N . VAL A 1 226 ? 9.791 -13.918 -14.385 1.00 95.50 226 VAL A N 1
ATOM 1614 C CA . VAL A 1 226 ? 8.549 -13.866 -13.604 1.00 95.50 226 VAL A CA 1
ATOM 1615 C C . VAL A 1 226 ? 7.369 -13.546 -14.520 1.00 95.50 226 VAL A C 1
ATOM 1617 O O . VAL A 1 226 ? 7.418 -12.541 -15.235 1.00 95.50 226 VAL A O 1
ATOM 1620 N N . PRO A 1 227 ? 6.300 -14.361 -14.523 1.00 93.75 227 PRO A N 1
ATOM 1621 C CA . PRO A 1 227 ? 5.088 -14.042 -15.260 1.00 93.75 227 PRO A CA 1
ATOM 1622 C C . PRO A 1 227 ? 4.287 -12.952 -14.534 1.00 93.75 227 PRO A C 1
ATOM 1624 O O . PRO A 1 227 ? 3.884 -13.121 -13.385 1.00 93.75 227 PRO A O 1
ATOM 1627 N N . VAL A 1 228 ? 3.997 -11.851 -15.224 1.00 91.88 228 VAL A N 1
ATOM 1628 C CA . VAL A 1 228 ? 3.155 -10.754 -14.724 1.00 91.88 228 VAL A CA 1
ATOM 1629 C C . VAL A 1 228 ? 1.968 -10.566 -15.658 1.00 91.88 228 VAL A C 1
ATOM 1631 O O . VAL A 1 228 ? 2.121 -10.518 -16.880 1.00 91.88 228 VAL A O 1
ATOM 1634 N N . THR A 1 229 ? 0.769 -10.463 -15.084 1.00 89.38 229 THR A N 1
ATOM 1635 C CA . THR A 1 229 ? -0.451 -10.168 -15.846 1.00 89.38 229 THR A CA 1
ATOM 1636 C C . THR A 1 229 ? -0.650 -8.663 -15.906 1.00 89.38 229 THR A C 1
ATOM 1638 O O . THR A 1 229 ? -0.820 -8.020 -14.874 1.00 89.38 229 THR A O 1
ATOM 1641 N N . VAL A 1 230 ? -0.654 -8.096 -17.110 1.00 82.12 230 VAL A N 1
ATOM 1642 C CA . VAL A 1 230 ? -0.886 -6.663 -17.307 1.00 82.12 230 VAL A CA 1
ATOM 1643 C C . VAL A 1 230 ? -2.376 -6.365 -17.071 1.00 82.12 230 VAL A C 1
ATOM 1645 O O . VAL A 1 230 ? -3.208 -6.869 -17.832 1.00 82.12 230 VAL A O 1
ATOM 1648 N N . PRO A 1 231 ? -2.750 -5.532 -16.077 1.00 71.75 231 PRO A N 1
ATOM 1649 C CA . PRO A 1 231 ? -4.149 -5.369 -15.664 1.00 71.75 231 PRO A CA 1
ATOM 1650 C C . PRO A 1 231 ? -5.093 -4.881 -16.768 1.00 71.75 231 PRO A C 1
ATOM 1652 O O . PRO A 1 231 ? -6.258 -5.264 -16.799 1.00 71.75 231 PRO A O 1
ATOM 1655 N N . PHE A 1 232 ? -4.600 -4.043 -17.684 1.00 71.81 232 PHE A N 1
ATOM 1656 C CA . PHE A 1 232 ? -5.436 -3.435 -18.722 1.00 71.81 232 PHE A CA 1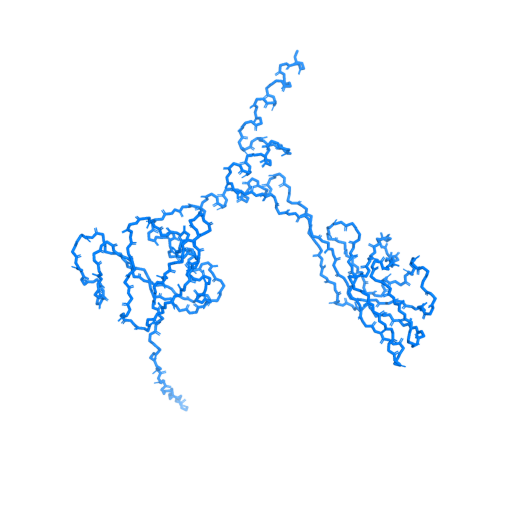
ATOM 1657 C C . PHE A 1 232 ? -5.643 -4.332 -19.951 1.00 71.81 232 PHE A C 1
ATOM 1659 O O . PHE A 1 232 ? -6.717 -4.322 -20.546 1.00 71.81 232 PHE A O 1
ATOM 1666 N N . SER A 1 233 ? -4.629 -5.103 -20.352 1.00 81.19 233 SER A N 1
ATOM 1667 C CA . SER A 1 233 ? -4.708 -5.964 -21.541 1.00 81.19 233 SER A CA 1
ATOM 1668 C C . SER A 1 233 ? -5.045 -7.420 -21.219 1.00 81.19 233 SER A C 1
ATOM 1670 O O . SER A 1 233 ? -5.398 -8.169 -22.127 1.00 81.19 233 SER A O 1
ATOM 1672 N N . GLY A 1 234 ? -4.900 -7.846 -19.958 1.00 81.25 234 GLY A N 1
ATOM 1673 C CA . GLY A 1 234 ? -5.013 -9.249 -19.548 1.00 81.25 234 GLY A CA 1
ATOM 1674 C C . GLY A 1 234 ? -3.895 -10.145 -20.094 1.00 81.25 234 GLY A C 1
ATOM 1675 O O . GLY A 1 234 ? -3.940 -11.362 -19.926 1.00 81.25 234 GLY A O 1
ATOM 1676 N N . GLN A 1 235 ? -2.893 -9.570 -20.763 1.00 86.44 235 GLN A N 1
ATOM 1677 C CA . GLN A 1 235 ? -1.768 -10.309 -21.319 1.00 86.44 235 GLN A CA 1
ATOM 1678 C C . GLN A 1 235 ? -0.789 -10.697 -20.210 1.00 86.44 235 GLN A C 1
ATOM 1680 O O . GLN A 1 235 ? -0.402 -9.858 -19.397 1.00 86.44 235 GLN A O 1
ATOM 1685 N N . VAL A 1 236 ? -0.333 -11.949 -20.231 1.00 89.62 236 VAL A N 1
ATOM 1686 C CA . VAL A 1 236 ? 0.786 -12.402 -19.400 1.00 89.62 236 VAL A CA 1
ATOM 1687 C C . VAL A 1 236 ? 2.090 -12.138 -20.146 1.00 89.62 236 VAL A C 1
ATOM 1689 O O . VAL A 1 236 ? 2.278 -12.620 -21.266 1.00 89.62 236 VAL A O 1
ATOM 1692 N N . ILE A 1 237 ? 2.980 -11.363 -19.533 1.00 89.69 237 ILE A N 1
ATOM 1693 C CA . ILE A 1 237 ? 4.340 -11.122 -20.020 1.00 89.69 237 ILE A CA 1
ATOM 1694 C C . ILE A 1 237 ? 5.343 -11.734 -19.046 1.00 89.69 237 ILE A C 1
ATOM 1696 O O . ILE A 1 237 ? 5.138 -11.700 -17.836 1.00 89.69 237 ILE A O 1
ATOM 1700 N N . ASN A 1 238 ? 6.439 -12.275 -19.574 1.00 92.00 238 ASN A N 1
ATOM 1701 C CA . ASN A 1 238 ? 7.556 -12.710 -18.745 1.00 92.00 238 ASN A CA 1
ATOM 1702 C C . ASN A 1 238 ? 8.519 -11.538 -18.582 1.00 92.00 238 ASN A C 1
ATOM 1704 O O . ASN A 1 238 ? 9.142 -11.098 -19.552 1.00 92.00 238 ASN A O 1
ATOM 1708 N N . VAL A 1 239 ? 8.608 -11.028 -17.361 1.00 93.25 239 VAL A N 1
ATOM 1709 C CA . VAL A 1 239 ? 9.567 -9.996 -16.982 1.00 93.25 239 VAL A CA 1
ATOM 1710 C C . VAL A 1 239 ? 10.888 -10.675 -16.661 1.00 93.25 239 VAL A C 1
ATOM 1712 O O . VAL A 1 239 ? 10.916 -11.622 -15.873 1.00 93.25 239 VAL A O 1
ATOM 1715 N N . LEU A 1 240 ? 11.965 -10.199 -17.286 1.00 95.12 240 LEU A N 1
ATOM 1716 C CA . LEU A 1 240 ? 13.300 -10.771 -17.138 1.00 95.12 240 LEU A CA 1
ATOM 1717 C C . LEU A 1 240 ? 14.224 -9.775 -16.431 1.00 95.12 240 LEU A 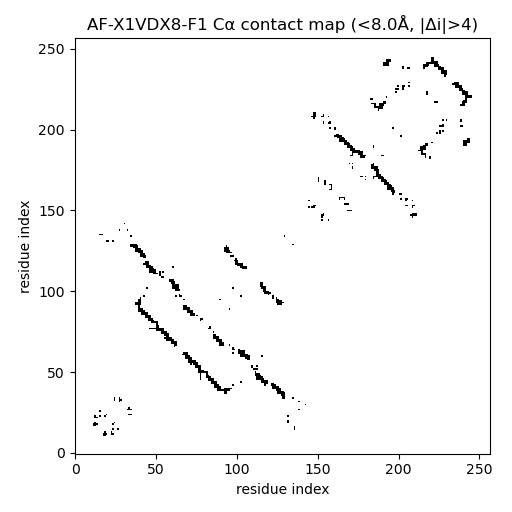C 1
ATOM 1719 O O . LEU A 1 240 ? 14.261 -8.599 -16.793 1.00 95.12 240 LEU A O 1
ATOM 1723 N N . PHE A 1 241 ? 14.968 -10.259 -15.445 1.00 95.25 241 PHE A N 1
ATOM 1724 C CA . PHE A 1 241 ? 16.029 -9.543 -14.733 1.00 95.25 241 PHE A CA 1
ATOM 1725 C C . PHE A 1 241 ? 17.005 -10.567 -14.140 1.00 95.25 241 PHE A C 1
ATOM 1727 O O . PHE A 1 241 ? 16.722 -11.764 -14.181 1.00 95.25 241 PHE A O 1
ATOM 1734 N N . ASP A 1 242 ? 18.126 -10.118 -13.586 1.00 95.81 242 ASP A N 1
ATOM 1735 C CA . ASP A 1 242 ? 19.135 -10.989 -12.980 1.00 95.81 242 ASP A CA 1
ATOM 1736 C C . ASP A 1 242 ? 19.246 -10.788 -11.459 1.00 95.81 242 ASP A C 1
ATOM 1738 O O . ASP A 1 242 ? 18.953 -9.715 -10.921 1.00 95.81 242 ASP A O 1
ATOM 1742 N N . ARG A 1 243 ? 19.707 -11.829 -10.761 1.00 94.56 243 ARG A N 1
ATOM 1743 C CA . ARG A 1 243 ? 20.259 -11.755 -9.402 1.00 94.56 243 ARG A CA 1
ATOM 1744 C C . ARG A 1 243 ? 21.790 -11.737 -9.470 1.00 94.56 243 ARG A C 1
ATOM 1746 O O . ARG A 1 243 ? 22.351 -12.349 -10.383 1.00 94.56 243 ARG A O 1
ATOM 1753 N N . PRO A 1 244 ? 22.471 -11.057 -8.534 1.00 91.06 244 PRO A N 1
ATOM 1754 C CA . PRO A 1 244 ? 23.928 -11.034 -8.506 1.00 91.06 244 PRO A CA 1
ATOM 1755 C C . PRO A 1 244 ? 24.505 -12.417 -8.186 1.00 91.06 244 PRO A C 1
ATOM 1757 O O . PRO A 1 244 ? 23.917 -13.191 -7.431 1.00 91.06 244 PRO A O 1
ATOM 1760 N N . ASP A 1 245 ? 25.693 -12.701 -8.717 1.00 86.81 245 ASP A N 1
ATOM 1761 C CA . ASP A 1 245 ? 26.489 -13.850 -8.292 1.00 86.81 245 ASP A CA 1
ATOM 1762 C C . ASP A 1 245 ? 27.150 -13.557 -6.935 1.00 86.81 245 ASP A C 1
ATOM 1764 O O . ASP A 1 245 ? 27.940 -12.617 -6.798 1.00 86.81 245 ASP A O 1
ATOM 1768 N N . GLU A 1 246 ? 26.863 -14.371 -5.919 1.00 80.12 246 GLU A N 1
ATOM 1769 C CA . GLU A 1 246 ? 27.500 -14.238 -4.607 1.00 80.12 246 GLU A CA 1
ATOM 1770 C C . GLU A 1 246 ? 28.945 -14.763 -4.645 1.00 80.12 246 GLU A C 1
ATOM 1772 O O . GLU A 1 246 ? 29.192 -15.965 -4.767 1.00 80.12 246 GLU A O 1
ATOM 1777 N N . VAL A 1 247 ? 29.925 -13.865 -4.498 1.00 81.62 247 VAL A N 1
ATOM 1778 C CA . VAL A 1 247 ? 31.348 -14.229 -4.383 1.00 81.62 247 VAL A CA 1
ATOM 1779 C C . VAL A 1 247 ? 31.776 -14.174 -2.908 1.00 81.62 247 VAL A C 1
ATOM 1781 O O . VAL A 1 247 ? 32.020 -13.084 -2.378 1.00 81.62 247 VAL A O 1
ATOM 1784 N N . PRO A 1 248 ? 31.901 -15.318 -2.205 1.00 73.31 248 PRO A N 1
ATOM 1785 C CA . PRO A 1 248 ? 32.285 -15.323 -0.798 1.00 73.31 248 PRO A CA 1
ATOM 1786 C C . PRO A 1 248 ? 33.740 -14.868 -0.632 1.00 73.31 248 PRO A C 1
ATOM 1788 O O . PRO A 1 248 ? 34.670 -15.498 -1.135 1.00 73.31 248 PRO A O 1
ATOM 1791 N N . THR A 1 249 ? 33.954 -13.784 0.118 1.00 71.44 249 THR A N 1
ATOM 1792 C CA . THR A 1 249 ? 35.299 -13.293 0.453 1.00 71.44 249 THR A CA 1
ATOM 1793 C C . THR A 1 249 ? 35.686 -13.742 1.861 1.00 71.44 249 THR A C 1
ATOM 1795 O O . THR A 1 249 ? 35.078 -13.328 2.845 1.00 71.44 249 THR A O 1
ATOM 1798 N N . LEU A 1 250 ? 36.716 -14.585 1.976 1.00 79.25 250 LEU A N 1
ATOM 1799 C CA . LEU A 1 250 ? 37.258 -15.034 3.262 1.00 79.25 250 LEU A CA 1
ATOM 1800 C C . LEU A 1 250 ? 38.417 -14.122 3.687 1.00 79.25 250 LEU A C 1
ATOM 1802 O O . LEU A 1 250 ? 39.445 -14.067 3.014 1.00 79.25 250 LEU A O 1
ATOM 1806 N N . VAL A 1 251 ? 38.281 -13.433 4.825 1.00 78.12 251 VAL A N 1
ATOM 1807 C CA . VAL A 1 251 ? 39.348 -12.592 5.393 1.00 78.12 251 VAL A CA 1
ATOM 1808 C C . VAL A 1 251 ? 39.960 -13.282 6.610 1.00 78.12 251 VAL A C 1
ATOM 1810 O O . VAL A 1 251 ? 39.275 -13.559 7.593 1.00 78.12 251 VAL A O 1
ATOM 1813 N N . ARG A 1 252 ? 41.275 -13.530 6.573 1.00 79.94 252 ARG A N 1
ATOM 1814 C CA . ARG A 1 252 ? 42.042 -13.946 7.754 1.00 79.94 252 ARG A CA 1
ATOM 1815 C C . ARG A 1 252 ? 42.572 -12.708 8.469 1.00 79.94 252 ARG A C 1
ATOM 1817 O O . ARG A 1 252 ? 43.492 -12.059 7.979 1.00 79.94 252 ARG A O 1
ATOM 1824 N N . VAL A 1 253 ? 42.029 -12.420 9.647 1.00 79.44 253 VAL A N 1
ATOM 1825 C CA . VAL A 1 253 ? 42.538 -11.360 10.524 1.00 79.44 253 VAL A CA 1
ATOM 1826 C C . VAL A 1 253 ? 43.550 -11.964 11.495 1.00 79.44 253 VAL A C 1
ATOM 1828 O O . VAL A 1 253 ? 43.238 -12.909 12.216 1.00 79.44 253 VAL A O 1
ATOM 1831 N N . THR A 1 254 ? 44.769 -11.425 11.510 1.00 80.62 254 THR A N 1
ATOM 1832 C CA . THR A 1 254 ? 45.785 -11.759 12.517 1.00 80.62 254 THR A CA 1
ATOM 1833 C C . THR A 1 254 ? 45.896 -10.582 13.474 1.00 80.62 254 THR A C 1
ATOM 1835 O O . THR A 1 254 ? 46.289 -9.495 13.057 1.00 80.62 254 THR A O 1
ATOM 1838 N N . VAL A 1 255 ? 45.542 -10.789 14.742 1.00 74.62 255 VAL A N 1
ATOM 1839 C CA . VAL A 1 255 ? 45.729 -9.784 15.793 1.00 74.62 255 VAL A CA 1
ATOM 1840 C C . VAL A 1 255 ? 47.127 -9.984 16.392 1.00 74.62 255 VAL A C 1
ATOM 1842 O O . VAL A 1 255 ? 47.421 -11.096 16.837 1.00 74.62 255 VAL A O 1
ATOM 1845 N N . PRO A 1 256 ? 48.016 -8.975 16.358 1.00 72.06 256 PRO A N 1
ATOM 1846 C CA . PRO A 1 256 ? 49.297 -9.052 17.051 1.00 72.06 256 PRO A CA 1
ATOM 1847 C C . PRO A 1 256 ? 49.079 -9.071 18.571 1.00 72.06 256 PRO A C 1
ATOM 1849 O O . PRO A 1 256 ? 48.145 -8.441 19.067 1.00 72.06 256 PRO A O 1
ATOM 1852 N N . ALA A 1 257 ? 49.923 -9.831 19.272 1.00 64.56 257 ALA A N 1
ATOM 1853 C CA . ALA A 1 257 ? 49.915 -9.946 20.732 1.00 64.56 257 ALA A CA 1
ATOM 1854 C C . ALA A 1 257 ? 50.360 -8.651 21.425 1.00 64.56 257 ALA A C 1
ATOM 1856 O O . ALA A 1 257 ? 51.227 -7.949 20.851 1.00 64.56 257 ALA A O 1
#

Foldseek 3Di:
DVVVVVVVLVVCLCPCVSNFDPSVQVVCVVVVHHWDAWAWKKFKKKWFWDAQFKDAWQFWWAFQPPRWIWTFRHIDTQHPVRIDITMTTTPDTFFDDHAFFRRWGGPGPGPTTDTMGTHGPGMDGIHHIDHSVRSSVVSVVVVVLLAAADQCSLQVLLCPAPFWDHKDKDFAQAQQFDQDPNFTDHHQEMAMETETHDPQSSQVSCVSRHDPPYHYGEDPAAKDWDWDQDVPPRDTDTRIYHYHDDDDDDDDDDDDD

InterPro domains:
  IPR006949 Baseplate protein J-like, barrel domain [PF04865] (46-120)

Nearest PDB structures (foldseek):
  9b45-assembly1_l  TM=6.422E-01  e=1.527E-19  Pseudomonas virus Pa193
  9b45-assembly1_p  TM=4.233E-01  e=9.337E-15  Pseudomonas virus Pa193
  8v3w-assembly1_U  TM=6.602E-01  e=1.052E-10  Clostridioides difficile
  8eon-assembly1_v  TM=4.455E-01  e=8.575E-12  Pseudomonas phage vB_PaeM_E217
  8fqc-assembly1_F1  TM=5.023E-01  e=8.849E-09  Agrobacterium phage Milano

Solvent-accessible surface area (backbone atoms only — not comparable to full-atom values): 14464 Å² total; per-residue (Å²): 107,72,69,60,51,50,52,50,57,58,61,41,34,74,40,77,90,67,24,50,68,73,47,34,50,52,55,32,49,76,72,77,40,76,74,58,69,51,34,49,14,36,35,43,30,40,34,34,37,45,56,73,26,70,46,56,50,66,42,34,35,27,27,72,82,82,66,48,49,28,25,24,75,57,63,48,64,32,39,88,84,24,51,44,79,43,53,26,33,36,75,62,72,13,64,59,86,80,61,56,62,30,40,50,46,74,70,50,92,49,84,45,65,74,47,42,33,25,60,79,82,46,65,49,68,18,39,62,52,62,50,64,68,55,45,47,52,49,51,54,54,51,57,63,62,66,52,61,63,42,72,66,44,48,52,51,53,51,59,67,39,72,66,35,76,49,74,49,78,49,74,33,87,42,90,50,68,46,76,56,97,87,31,81,32,45,42,32,16,36,33,41,38,42,38,63,46,55,68,68,62,49,39,51,51,49,64,73,28,54,53,88,85,57,44,66,23,63,59,82,52,45,63,44,76,41,83,42,70,41,87,90,79,68,47,74,43,74,40,47,27,18,33,72,76,87,77,88,80,86,81,89,83,83,81,82,132

Organism: NCBI:txid412755

Radius of gyration: 27.89 Å; Cα contacts (8 Å, |Δi|>4): 513; chains: 1; bounding box: 76×67×65 Å

Secondary structure (DSSP, 8-state):
-HHHHHHHHHHHTTSTTT--HHHHHHHHHHTT--PPPP-B-EEEEEEEE-TT-EE-TT-EEEETTT--EEEESS-EE--TTSEEEEEEEESS-B-----TT-EEEE-S--TTEEEEEEEEEEEE---PPPPHHHHHHHHHHHHHHT--S-HHHHHHHHHTSTTEEEEEEEEE-SSS-EEETTEEEPTTEEEEEEEES-HHHHHHHHHHHSPTT-EEE--SSEEEEEEEE-TTT--EEEEEEEEPP------------

Sequence (257 aa):
DAVAVNNATLANQINPNFAGGIFLDAILALTGTERTPATFTTVTGTLTGVPGTIVPSGSQVRDTTNQALFESVSAVTIPTGGTIDVDFQAVDPGPIAVTPSTLTDIVSNVIGWQTVNNAADQNTLGTLTQTDEQAKSFRKATLAIQGQGLAESILSGVNALANVTSATFLENVSSSPQVIENVNMNPNSMYLCVDGGVDQAIAEELTNKKNGGCGYTNGAAVPVSVPVTVPFSGQVINVLFDRPDEVPTLVRVTVPA

pLDDT: mean 86.83, std 6.71, range [62.22, 95.88]